Protein AF-A0A379XWR1-F1 (afdb_monomer_lite)

Structure (mmCIF, N/CA/C/O backbone):
data_AF-A0A379XWR1-F1
#
_entry.id   AF-A0A379XWR1-F1
#
loop_
_atom_site.group_PDB
_atom_site.id
_atom_site.type_symbol
_atom_site.label_atom_id
_atom_site.label_alt_id
_atom_site.label_comp_id
_atom_site.label_asym_id
_atom_site.label_entity_id
_atom_site.label_seq_id
_atom_site.pdbx_PDB_ins_code
_atom_site.Cartn_x
_atom_site.Cartn_y
_atom_site.Cartn_z
_atom_site.occupancy
_atom_site.B_iso_or_equiv
_atom_site.auth_seq_id
_atom_site.auth_comp_id
_atom_site.auth_asym_id
_atom_site.auth_atom_id
_atom_site.pdbx_PDB_model_num
ATOM 1 N N . MET A 1 1 ? 11.947 -13.469 -8.801 1.00 52.56 1 MET A N 1
ATOM 2 C CA . MET A 1 1 ? 11.875 -12.902 -10.167 1.00 52.56 1 MET A CA 1
ATOM 3 C C . MET A 1 1 ? 11.568 -11.420 -10.017 1.00 52.56 1 MET A C 1
ATOM 5 O O . MET A 1 1 ? 10.668 -11.110 -9.250 1.00 52.56 1 MET A O 1
ATOM 9 N N . LEU A 1 2 ? 12.357 -10.526 -10.621 1.00 57.28 2 LEU A N 1
ATOM 10 C CA . LEU A 1 2 ? 12.205 -9.074 -10.446 1.00 57.28 2 LEU A CA 1
ATOM 11 C C . LEU A 1 2 ? 11.203 -8.531 -11.471 1.00 57.28 2 LEU A C 1
ATOM 13 O O . LEU A 1 2 ? 11.315 -8.851 -12.653 1.00 57.28 2 LEU A O 1
ATOM 17 N N . ARG A 1 3 ? 10.236 -7.732 -11.020 1.00 74.31 3 ARG A N 1
ATOM 18 C CA . ARG A 1 3 ? 9.199 -7.111 -11.856 1.00 74.31 3 ARG A CA 1
ATOM 19 C C . ARG A 1 3 ? 9.070 -5.648 -11.489 1.00 74.31 3 ARG A C 1
ATOM 21 O O . ARG A 1 3 ? 9.280 -5.298 -10.328 1.00 74.31 3 ARG A O 1
ATOM 28 N N . TRP A 1 4 ? 8.734 -4.816 -12.467 1.00 68.75 4 TRP A N 1
ATOM 29 C CA . TRP A 1 4 ? 8.595 -3.383 -12.261 1.00 68.75 4 TRP A CA 1
ATOM 30 C C . TRP A 1 4 ? 7.178 -2.936 -12.622 1.00 68.75 4 TRP A C 1
ATOM 32 O O . TRP A 1 4 ? 6.716 -3.138 -13.744 1.00 68.75 4 TRP A O 1
ATOM 42 N N . CYS A 1 5 ? 6.479 -2.365 -11.643 1.00 70.88 5 CYS A N 1
ATOM 43 C CA . CYS A 1 5 ? 5.147 -1.790 -11.805 1.00 70.88 5 CYS A CA 1
ATOM 44 C C . CYS A 1 5 ? 5.221 -0.295 -11.531 1.00 70.88 5 CYS A C 1
ATOM 46 O O . CYS A 1 5 ? 5.967 0.148 -10.656 1.00 70.88 5 CYS A O 1
ATOM 48 N N . LEU A 1 6 ? 4.457 0.474 -12.294 1.00 70.94 6 LEU A N 1
ATOM 49 C CA . LEU A 1 6 ? 4.436 1.925 -12.212 1.00 70.94 6 LEU A CA 1
ATOM 50 C C . LEU A 1 6 ? 3.008 2.436 -12.284 1.00 70.94 6 LEU A C 1
ATOM 52 O O . LEU A 1 6 ? 2.174 1.875 -12.992 1.00 70.94 6 LEU A O 1
ATOM 56 N N . THR A 1 7 ? 2.767 3.556 -11.611 1.00 72.50 7 THR A N 1
ATOM 57 C CA . THR A 1 7 ? 1.498 4.270 -11.699 1.00 72.50 7 THR A CA 1
ATOM 58 C C . THR A 1 7 ? 1.514 5.125 -12.966 1.00 72.50 7 THR A C 1
ATOM 60 O O . THR A 1 7 ? 2.347 6.036 -13.070 1.00 72.50 7 THR A O 1
ATOM 63 N N . PRO A 1 8 ? 0.650 4.854 -13.960 1.00 69.38 8 PRO A N 1
ATOM 64 C CA . PRO A 1 8 ? 0.541 5.721 -15.121 1.00 69.38 8 PRO A CA 1
ATOM 65 C C . PRO A 1 8 ? -0.043 7.079 -14.729 1.00 69.38 8 PRO A C 1
ATOM 67 O O . PRO A 1 8 ? -0.676 7.248 -13.690 1.00 69.38 8 PRO A O 1
ATOM 70 N N . LYS A 1 9 ? 0.151 8.073 -15.595 1.00 67.94 9 LYS A N 1
ATOM 71 C CA . LYS A 1 9 ? -0.520 9.364 -15.431 1.00 67.94 9 LYS A CA 1
ATOM 72 C C . LYS A 1 9 ? -2.021 9.186 -15.650 1.00 67.94 9 LYS A C 1
ATOM 74 O O . LYS A 1 9 ? -2.420 8.596 -16.651 1.00 67.94 9 LYS A O 1
ATOM 79 N N . GLY A 1 10 ? -2.830 9.772 -14.779 1.00 74.25 10 GLY A N 1
ATOM 80 C CA . GLY A 1 10 ? -4.279 9.795 -14.929 1.00 74.25 10 GLY A CA 1
ATOM 81 C C . GLY A 1 10 ? -4.984 9.801 -13.584 1.00 74.25 10 GLY A C 1
ATOM 82 O O . GLY A 1 10 ? -4.339 9.692 -12.545 1.00 74.25 10 GLY A O 1
ATOM 83 N N . LYS A 1 11 ? -6.308 9.939 -13.637 1.00 83.12 11 LYS A N 1
ATOM 84 C CA . LYS A 1 11 ? -7.162 9.683 -12.483 1.00 83.12 11 LYS A CA 1
ATOM 85 C C . LYS A 1 11 ? -7.260 8.181 -12.246 1.00 83.12 11 LYS A C 1
ATOM 87 O O . LYS A 1 11 ? -7.223 7.387 -13.188 1.00 83.12 11 LYS A O 1
ATOM 92 N N . THR A 1 12 ? -7.396 7.827 -10.986 1.00 88.94 12 THR A N 1
ATOM 93 C CA . THR A 1 12 ? -7.680 6.484 -10.501 1.00 88.94 12 THR A CA 1
ATOM 94 C C . THR A 1 12 ? -9.118 6.418 -10.003 1.00 88.94 12 THR A C 1
ATOM 96 O O . THR A 1 12 ? -9.776 7.443 -9.815 1.00 88.94 12 THR A O 1
ATOM 99 N N . PHE A 1 13 ? -9.596 5.213 -9.708 1.00 91.38 13 PHE A N 1
ATOM 100 C CA . PHE A 1 13 ? -10.887 5.044 -9.039 1.00 91.38 13 PHE A CA 1
ATOM 101 C C . PHE A 1 13 ? -10.954 5.763 -7.673 1.00 91.38 13 PHE A C 1
ATOM 103 O O . PHE A 1 13 ? -12.039 6.118 -7.221 1.00 91.38 13 PHE A O 1
ATOM 110 N N . ARG A 1 14 ? -9.813 6.015 -7.008 1.00 93.88 14 ARG A N 1
ATOM 111 C CA . ARG A 1 14 ? -9.779 6.734 -5.723 1.00 93.88 14 ARG A CA 1
ATOM 112 C C . ARG A 1 14 ? -10.110 8.217 -5.888 1.00 93.88 14 ARG A C 1
ATOM 114 O O . ARG A 1 14 ? -10.801 8.766 -5.036 1.00 93.88 14 ARG A O 1
ATOM 121 N N . ASP A 1 15 ? -9.711 8.831 -7.004 1.00 90.38 15 ASP A N 1
ATOM 122 C CA . ASP A 1 15 ? -10.074 10.215 -7.341 1.00 90.38 15 ASP A CA 1
ATOM 123 C C . ASP A 1 15 ? -11.588 10.380 -7.559 1.00 90.38 15 ASP A C 1
ATOM 125 O O . ASP A 1 15 ? -12.146 11.445 -7.303 1.00 90.38 15 ASP A O 1
ATOM 129 N N . GLU A 1 16 ? -12.261 9.330 -8.038 1.00 89.94 16 GLU A N 1
ATOM 130 C CA . GLU A 1 16 ? -13.721 9.302 -8.198 1.00 89.94 16 GLU A CA 1
ATOM 131 C C . GLU A 1 16 ? -14.440 9.081 -6.860 1.00 89.94 16 GLU A C 1
ATOM 133 O O . GLU A 1 16 ? -15.511 9.642 -6.632 1.00 89.94 16 GLU A O 1
ATOM 138 N N . LEU A 1 17 ? -13.846 8.285 -5.962 1.00 91.94 17 LEU A N 1
ATOM 139 C CA . LEU A 1 17 ? -14.382 8.023 -4.623 1.00 91.94 17 LEU A CA 1
ATOM 140 C C . LEU A 1 17 ? -14.231 9.218 -3.677 1.00 91.94 17 LEU A C 1
ATOM 142 O O . LEU A 1 17 ? -15.090 9.428 -2.819 1.00 91.94 17 LEU A O 1
ATOM 146 N N . PHE A 1 18 ? -13.138 9.973 -3.792 1.00 94.00 18 PHE A N 1
ATOM 147 C CA . PHE A 1 18 ? -12.850 11.100 -2.915 1.00 94.00 18 PHE A CA 1
ATOM 148 C C . PHE A 1 18 ? -12.016 12.166 -3.630 1.00 94.00 18 PHE A C 1
ATOM 150 O O . PHE A 1 18 ? -10.820 11.997 -3.850 1.00 94.00 18 PHE A O 1
ATOM 157 N N . GLU A 1 19 ? -12.636 13.310 -3.926 1.00 92.06 19 GLU A N 1
ATOM 158 C CA . GLU A 1 19 ? -12.022 14.404 -4.697 1.00 92.06 19 GLU A CA 1
ATOM 159 C C . GLU A 1 19 ? -10.727 14.948 -4.070 1.00 92.06 19 GLU A C 1
ATOM 161 O O . GLU A 1 19 ? -9.828 15.403 -4.774 1.00 92.06 19 GLU A O 1
ATOM 166 N N . HIS A 1 20 ? -10.609 14.892 -2.741 1.00 91.81 20 HIS A N 1
ATOM 167 C CA . HIS A 1 20 ? -9.422 15.373 -2.042 1.00 91.81 20 HIS A CA 1
ATOM 168 C C . HIS A 1 20 ? -8.322 14.308 -1.893 1.00 91.81 20 HIS A C 1
ATOM 170 O O . HIS A 1 20 ? -7.292 14.587 -1.277 1.00 91.81 20 HIS A O 1
ATOM 176 N N . TYR A 1 21 ? -8.489 13.102 -2.443 1.00 92.56 21 TYR A N 1
ATOM 177 C CA . TYR A 1 21 ? -7.466 12.059 -2.380 1.00 92.56 21 TYR A CA 1
ATOM 178 C C . TYR A 1 21 ? -6.161 12.532 -3.032 1.00 92.56 21 TYR A C 1
ATOM 180 O O . TYR A 1 21 ? -6.159 13.024 -4.158 1.00 92.56 21 TYR A O 1
ATOM 188 N N . LYS A 1 22 ? -5.043 12.447 -2.296 1.00 89.38 22 LYS A N 1
ATOM 189 C CA . LYS A 1 22 ? -3.705 12.914 -2.718 1.00 89.38 22 LYS A CA 1
ATOM 190 C C . LYS A 1 22 ? -3.658 14.367 -3.236 1.00 89.38 22 LYS A C 1
ATOM 192 O O . LYS A 1 22 ? -2.656 14.773 -3.824 1.00 89.38 22 LYS A O 1
ATOM 197 N N . SER A 1 23 ? -4.681 15.188 -2.973 1.00 88.94 23 SER A N 1
ATOM 198 C CA . SER A 1 23 ? -4.860 16.493 -3.630 1.00 88.94 23 SER A CA 1
ATOM 199 C C . SER A 1 23 ? -3.832 17.551 -3.225 1.00 88.94 23 SER A C 1
ATOM 201 O O . SER A 1 23 ? -3.648 18.539 -3.931 1.00 88.94 23 SER A O 1
ATOM 203 N N . HIS A 1 24 ? -3.173 17.377 -2.077 1.00 86.62 24 HIS A N 1
ATOM 204 C CA . HIS A 1 24 ? -2.117 18.278 -1.603 1.00 86.62 24 HIS A CA 1
ATOM 205 C C . HIS A 1 24 ? -0.730 17.924 -2.152 1.00 86.62 24 HIS A C 1
ATOM 207 O O . HIS A 1 24 ? 0.212 18.697 -1.962 1.00 86.62 24 HIS A O 1
ATOM 213 N N . ARG A 1 25 ? -0.584 16.777 -2.833 1.00 85.69 25 ARG A N 1
ATOM 214 C CA . ARG A 1 25 ? 0.704 16.366 -3.384 1.00 85.69 25 ARG A CA 1
ATOM 215 C C . ARG A 1 25 ? 1.087 17.330 -4.510 1.00 85.69 25 ARG A C 1
ATOM 217 O O . ARG A 1 25 ? 0.304 17.514 -5.446 1.00 85.69 25 ARG A O 1
ATOM 224 N N . PRO A 1 26 ? 2.280 17.948 -4.462 1.00 84.94 26 PRO A N 1
ATOM 225 C CA . PRO A 1 26 ? 2.714 18.815 -5.543 1.00 84.94 26 PRO A CA 1
ATOM 226 C C . PRO A 1 26 ? 2.837 18.004 -6.841 1.00 84.94 26 PRO A C 1
ATOM 228 O O . PRO A 1 26 ? 3.162 16.811 -6.800 1.00 84.94 26 PRO A O 1
ATOM 231 N N . PRO A 1 27 ? 2.613 18.631 -8.009 1.00 85.44 27 PRO A N 1
ATOM 232 C CA . PRO A 1 27 ? 2.845 17.959 -9.275 1.00 85.44 27 PRO A CA 1
ATOM 233 C C . PRO A 1 27 ? 4.302 17.499 -9.363 1.00 85.44 27 PRO A C 1
ATOM 235 O O . PRO A 1 27 ? 5.212 18.154 -8.855 1.00 85.44 27 PRO A O 1
ATOM 238 N N . MET A 1 28 ? 4.526 16.378 -10.051 1.00 86.25 28 MET A N 1
ATOM 239 C CA . MET A 1 28 ? 5.874 15.866 -10.288 1.00 86.25 28 MET A CA 1
ATOM 240 C C . MET A 1 28 ? 6.749 16.959 -10.936 1.00 86.25 28 MET A C 1
ATOM 242 O O . MET A 1 28 ? 6.357 17.448 -12.008 1.00 86.25 28 MET A O 1
ATOM 246 N N . PRO A 1 29 ? 7.912 17.306 -10.337 1.00 91.19 29 PRO A N 1
ATOM 247 C CA . PRO A 1 29 ? 8.838 18.290 -10.892 1.00 91.19 29 PRO A CA 1
ATOM 248 C C . PRO A 1 29 ? 9.254 17.934 -12.319 1.00 91.19 29 PRO A C 1
ATOM 250 O O . PRO A 1 29 ? 9.437 16.755 -12.632 1.00 91.19 29 PRO A O 1
ATOM 253 N N . ASP A 1 30 ? 9.432 18.933 -13.180 1.00 91.44 30 ASP A N 1
ATOM 254 C CA . ASP A 1 30 ? 9.718 18.698 -14.602 1.00 91.44 30 ASP A CA 1
ATOM 255 C C . ASP A 1 30 ? 11.047 17.968 -14.828 1.00 91.44 30 ASP A C 1
ATOM 257 O O . ASP A 1 30 ? 11.105 17.045 -15.643 1.00 91.44 30 ASP A O 1
ATOM 261 N N . ASP A 1 31 ? 12.068 18.271 -14.024 1.00 92.00 31 ASP A N 1
ATOM 262 C CA . ASP A 1 31 ? 13.357 17.572 -14.063 1.00 92.00 31 ASP A CA 1
ATOM 263 C C . ASP A 1 31 ? 13.218 16.078 -13.748 1.00 92.00 31 ASP A C 1
ATOM 265 O O . ASP A 1 31 ? 13.920 15.248 -14.327 1.00 92.00 31 ASP A O 1
ATOM 269 N N . LEU A 1 32 ? 12.302 15.709 -12.845 1.00 89.56 32 LEU A N 1
ATOM 270 C CA . LEU A 1 32 ? 12.008 14.310 -12.532 1.00 89.56 32 LEU A CA 1
ATOM 271 C C . LEU A 1 32 ? 11.159 13.673 -13.637 1.00 89.56 32 LEU A C 1
ATOM 273 O O . LEU A 1 32 ? 11.425 12.553 -14.067 1.00 89.56 32 LEU A O 1
ATOM 277 N N . ARG A 1 33 ? 10.168 14.406 -14.148 1.00 89.06 33 ARG A N 1
ATOM 278 C CA . ARG A 1 33 ? 9.290 13.963 -15.237 1.00 89.06 33 ARG A CA 1
ATOM 279 C C . ARG A 1 33 ? 10.075 13.610 -16.498 1.00 89.06 33 ARG A C 1
ATOM 281 O O . ARG A 1 33 ? 9.770 12.601 -17.131 1.00 89.06 33 ARG A O 1
ATOM 288 N N . ALA A 1 34 ? 11.094 14.400 -16.833 1.00 91.88 34 ALA A N 1
ATOM 289 C CA . ALA A 1 34 ? 11.976 14.163 -17.973 1.00 91.88 34 ALA A CA 1
ATOM 290 C C . ALA A 1 34 ? 12.809 12.871 -17.847 1.00 91.88 34 ALA A C 1
ATOM 292 O O . ALA A 1 34 ? 13.306 12.366 -18.852 1.00 91.88 34 ALA A O 1
ATOM 293 N N . GLN A 1 35 ? 12.948 12.310 -16.639 1.00 92.00 35 GLN A N 1
ATOM 294 C CA . GLN A 1 35 ? 13.707 11.079 -16.383 1.00 92.00 35 GLN A CA 1
ATOM 295 C C . GLN A 1 35 ? 12.867 9.800 -16.514 1.00 92.00 35 GLN A C 1
ATOM 297 O O . GLN A 1 35 ? 13.434 8.721 -16.678 1.00 92.00 35 GLN A O 1
ATOM 302 N N . ILE A 1 36 ? 11.534 9.905 -16.491 1.00 90.31 36 ILE A N 1
ATOM 303 C CA . ILE A 1 36 ? 10.622 8.750 -16.484 1.00 90.31 36 ILE A CA 1
ATOM 304 C C . ILE A 1 36 ? 10.726 7.927 -17.775 1.00 90.31 36 ILE A C 1
ATOM 306 O O . ILE A 1 36 ? 10.982 6.727 -17.728 1.00 90.31 36 ILE A O 1
ATOM 310 N N . GLU A 1 37 ? 10.586 8.560 -18.940 1.00 91.56 37 GLU A N 1
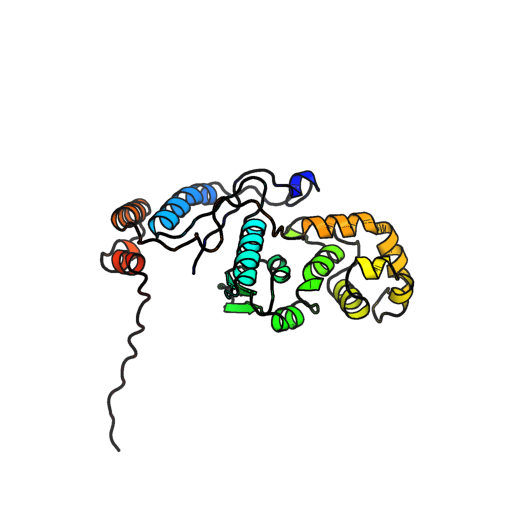ATOM 311 C CA . GLU A 1 37 ? 10.682 7.862 -20.230 1.00 91.56 37 GLU A CA 1
ATOM 312 C C . GLU A 1 37 ? 12.068 7.214 -20.459 1.00 91.56 37 GLU A C 1
ATOM 314 O O . GLU A 1 37 ? 12.112 6.026 -20.796 1.00 91.56 37 GLU A O 1
ATOM 319 N N . PRO A 1 38 ? 13.203 7.905 -20.211 1.00 93.12 38 PRO A N 1
ATOM 320 C CA . PRO A 1 38 ? 14.526 7.281 -20.237 1.00 93.12 38 PRO A CA 1
ATOM 321 C C . PRO A 1 38 ? 14.637 6.043 -19.345 1.00 93.12 38 PRO A C 1
ATOM 323 O O . PRO A 1 38 ? 15.200 5.028 -19.757 1.00 93.12 38 PRO A O 1
ATOM 326 N N . LEU A 1 39 ? 14.088 6.118 -18.132 1.00 91.88 39 LEU A N 1
ATOM 327 C CA . LEU A 1 39 ? 14.106 5.023 -17.172 1.00 91.88 39 LEU A CA 1
ATOM 328 C C . LEU A 1 39 ? 13.285 3.831 -17.675 1.00 91.88 39 LEU A C 1
ATOM 330 O O . LEU A 1 39 ? 13.755 2.699 -17.601 1.00 91.88 39 LEU A O 1
ATOM 334 N N . HIS A 1 40 ? 12.113 4.071 -18.267 1.00 91.38 40 HIS A N 1
ATOM 335 C CA . HIS A 1 40 ? 11.304 3.011 -18.878 1.00 91.38 40 HIS A CA 1
ATOM 336 C C . HIS A 1 40 ? 12.054 2.323 -20.019 1.00 91.38 40 HIS A C 1
ATOM 338 O O . HIS A 1 40 ? 12.052 1.095 -20.100 1.00 91.38 40 HIS A O 1
ATOM 344 N N . ALA A 1 41 ? 12.712 3.101 -20.885 1.00 92.75 41 ALA A N 1
ATOM 345 C CA . ALA A 1 41 ? 13.511 2.562 -21.979 1.00 92.75 41 ALA A CA 1
ATOM 346 C C . ALA A 1 41 ? 14.658 1.686 -21.452 1.00 92.75 41 ALA A C 1
ATOM 348 O O . ALA A 1 41 ? 14.869 0.585 -21.953 1.00 92.75 41 ALA A O 1
ATOM 349 N N . MET A 1 42 ? 15.351 2.127 -20.395 1.00 92.50 42 MET A N 1
ATOM 350 C CA . MET A 1 42 ? 16.408 1.336 -19.762 1.00 92.50 42 MET A CA 1
ATOM 351 C C . MET A 1 42 ? 15.870 0.050 -19.139 1.00 92.50 42 MET A C 1
ATOM 353 O O . MET A 1 42 ? 16.442 -1.005 -19.377 1.00 92.50 42 MET A O 1
ATOM 357 N N . VAL A 1 43 ? 14.770 0.101 -18.385 1.00 91.38 43 VAL A N 1
ATOM 358 C CA . VAL A 1 43 ? 14.186 -1.086 -17.736 1.00 91.38 43 VAL A CA 1
ATOM 359 C C . VAL A 1 43 ? 13.741 -2.122 -18.770 1.00 91.38 43 VAL A C 1
ATOM 361 O O . VAL A 1 43 ? 14.062 -3.302 -18.624 1.00 91.38 43 VAL A O 1
ATOM 364 N N . LYS A 1 44 ? 13.097 -1.685 -19.859 1.00 91.38 44 LYS A N 1
ATOM 365 C CA . LYS A 1 44 ? 12.742 -2.567 -20.981 1.00 91.38 44 LYS A CA 1
ATOM 366 C C . LYS A 1 44 ? 13.981 -3.167 -21.644 1.00 91.38 44 LYS A C 1
ATOM 368 O O . LYS A 1 44 ? 14.039 -4.376 -21.842 1.00 91.38 44 LYS A O 1
ATOM 373 N N . ALA A 1 45 ? 15.001 -2.355 -21.918 1.00 91.62 45 ALA A N 1
ATOM 374 C CA . ALA A 1 45 ? 16.251 -2.831 -22.507 1.00 91.62 45 ALA A CA 1
ATOM 375 C C . ALA A 1 45 ? 17.054 -3.737 -21.546 1.00 91.62 45 ALA A C 1
ATOM 377 O O . ALA A 1 45 ? 17.844 -4.562 -21.995 1.00 91.62 45 ALA A O 1
ATOM 378 N N . MET A 1 46 ? 16.829 -3.656 -20.228 1.00 90.38 46 MET A N 1
ATOM 379 C CA . MET A 1 46 ? 17.323 -4.618 -19.229 1.00 90.38 46 MET A CA 1
ATOM 380 C C . MET A 1 46 ? 16.554 -5.949 -19.242 1.00 90.38 46 MET A C 1
ATOM 382 O O . MET A 1 46 ? 16.855 -6.816 -18.427 1.00 90.38 46 MET A O 1
ATOM 386 N N . GLY A 1 47 ? 15.563 -6.121 -20.121 1.00 89.12 47 GLY A N 1
ATOM 387 C CA . GLY A 1 47 ? 14.738 -7.326 -20.195 1.00 89.12 47 GLY A CA 1
ATOM 388 C C . GLY A 1 47 ? 13.770 -7.483 -19.020 1.00 89.12 47 GLY A C 1
ATOM 389 O O . GLY A 1 47 ? 13.210 -8.559 -18.827 1.00 89.12 47 GLY A O 1
ATOM 390 N N . LEU A 1 48 ? 13.573 -6.442 -18.206 1.00 90.38 48 LEU A N 1
ATOM 391 C CA . LEU A 1 48 ? 12.658 -6.498 -17.072 1.00 90.38 48 LEU A CA 1
ATOM 392 C C . LEU A 1 48 ? 11.219 -6.227 -17.539 1.00 90.38 48 LEU A C 1
ATOM 394 O O . LEU A 1 48 ? 10.995 -5.250 -18.262 1.00 90.38 48 LEU A O 1
ATOM 398 N N . PRO A 1 49 ? 10.232 -7.029 -17.096 1.00 90.12 49 PRO A N 1
ATOM 399 C CA . PRO A 1 49 ? 8.833 -6.739 -17.366 1.00 90.12 49 PRO A CA 1
ATOM 400 C C . PRO A 1 49 ? 8.417 -5.407 -16.739 1.00 90.12 49 PRO A C 1
ATOM 402 O O . PRO A 1 49 ? 8.697 -5.154 -15.562 1.00 90.12 49 PRO A O 1
ATOM 405 N N . LEU A 1 50 ? 7.732 -4.585 -17.536 1.00 90.25 50 LEU A N 1
ATOM 406 C CA . LEU A 1 50 ? 7.232 -3.272 -17.149 1.00 90.25 50 LEU A CA 1
ATOM 407 C C . LEU A 1 50 ? 5.717 -3.220 -17.323 1.00 90.25 50 LEU A C 1
ATOM 409 O O . LEU A 1 50 ? 5.242 -3.321 -18.453 1.00 90.25 50 LEU A O 1
ATOM 413 N N . LEU A 1 51 ? 4.985 -3.004 -16.232 1.00 90.06 51 LEU A N 1
ATOM 414 C CA . LEU A 1 51 ? 3.530 -2.860 -16.258 1.00 90.06 51 LEU A CA 1
ATOM 415 C C . LEU A 1 51 ? 3.118 -1.452 -15.836 1.00 90.06 51 LEU A C 1
ATOM 417 O O . LEU A 1 51 ? 3.622 -0.907 -14.852 1.00 90.06 51 LEU A O 1
ATOM 421 N N . ALA A 1 52 ? 2.177 -0.891 -16.588 1.00 88.81 52 ALA A N 1
ATOM 422 C CA . ALA A 1 52 ? 1.491 0.351 -16.273 1.00 88.81 52 ALA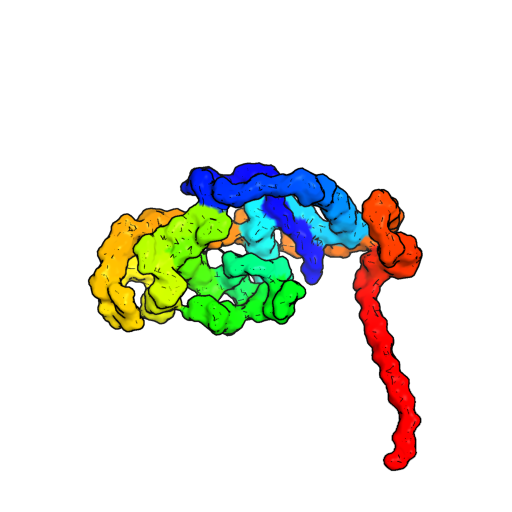 A CA 1
ATOM 423 C C . ALA A 1 52 ? 0.042 0.215 -16.750 1.00 88.81 52 ALA A C 1
ATOM 425 O O . ALA A 1 52 ? -0.204 0.135 -17.952 1.00 88.81 52 ALA A O 1
ATOM 426 N N . VAL A 1 53 ? -0.897 0.155 -15.807 1.00 90.19 53 VAL A N 1
ATOM 427 C CA . VAL A 1 53 ? -2.320 -0.096 -16.077 1.00 90.19 53 VAL A CA 1
ATOM 428 C C . VAL A 1 53 ? -3.111 1.158 -15.743 1.00 90.19 53 VAL A C 1
ATOM 430 O O . VAL A 1 53 ? -3.031 1.671 -14.630 1.00 90.19 53 VAL A O 1
ATOM 433 N N . SER A 1 54 ? -3.832 1.700 -16.723 1.00 90.19 54 SER A N 1
ATOM 434 C CA . SER A 1 54 ? -4.613 2.926 -16.544 1.00 90.19 54 SER A CA 1
ATOM 435 C C . SER A 1 54 ? -5.753 2.740 -15.538 1.00 90.19 54 SER A C 1
ATOM 437 O O . SER A 1 54 ? -6.370 1.683 -15.480 1.00 90.19 54 SER A O 1
ATOM 439 N N . GLY A 1 55 ? -6.059 3.792 -14.772 1.00 90.44 55 GLY A N 1
ATOM 440 C CA . GLY A 1 55 ? -7.180 3.810 -13.822 1.00 90.44 55 G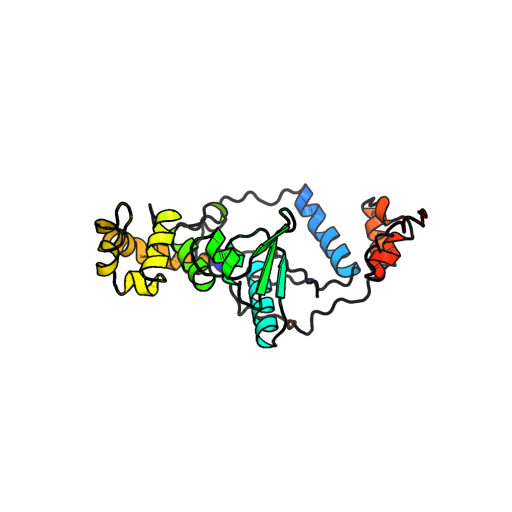LY A CA 1
ATOM 441 C C . GLY A 1 55 ? -6.883 3.212 -12.441 1.00 90.44 55 GLY A C 1
ATOM 442 O O . GLY A 1 55 ? -7.735 3.291 -11.554 1.00 90.44 55 GLY A O 1
ATOM 443 N N . VAL A 1 56 ? -5.683 2.666 -12.229 1.00 92.94 56 VAL A N 1
ATOM 444 C CA . VAL A 1 56 ? -5.238 2.082 -10.953 1.00 92.94 56 VAL A CA 1
ATOM 445 C C . VAL A 1 56 ? -3.823 2.535 -10.595 1.00 92.94 56 VAL A C 1
ATOM 447 O O . VAL A 1 56 ? -3.096 3.076 -11.433 1.00 92.94 56 VAL A O 1
ATOM 450 N N . GLU A 1 57 ? -3.426 2.325 -9.343 1.00 92.81 57 GLU A N 1
ATOM 451 C CA . GLU A 1 57 ? -2.070 2.614 -8.878 1.00 92.81 57 GLU A CA 1
ATOM 452 C C . GLU A 1 57 ? -1.134 1.410 -9.066 1.00 92.81 57 GLU A C 1
ATOM 454 O O . GLU A 1 57 ? -1.579 0.269 -9.201 1.00 92.81 57 GLU A O 1
ATOM 459 N N . ALA A 1 58 ? 0.186 1.645 -9.062 1.00 92.62 58 ALA A N 1
ATOM 460 C CA . ALA A 1 58 ? 1.185 0.569 -9.087 1.00 92.62 58 ALA A CA 1
ATOM 461 C C . ALA A 1 58 ? 0.943 -0.454 -7.971 1.00 92.62 58 ALA A C 1
ATOM 463 O O . ALA A 1 58 ? 1.113 -1.652 -8.176 1.00 92.62 58 ALA A O 1
ATOM 464 N N . ASP A 1 59 ? 0.514 0.046 -6.820 1.00 95.12 59 ASP A N 1
ATOM 465 C CA . ASP A 1 59 ? 0.191 -0.688 -5.609 1.00 95.12 59 ASP A CA 1
ATOM 466 C C . ASP A 1 59 ? -0.885 -1.751 -5.855 1.00 95.12 59 ASP A C 1
ATOM 468 O O . ASP A 1 59 ? -0.732 -2.899 -5.438 1.00 95.12 59 ASP A O 1
ATOM 472 N N . ASP A 1 60 ? -1.914 -1.401 -6.629 1.00 96.19 60 ASP A N 1
ATOM 473 C CA . ASP A 1 60 ? -3.009 -2.292 -7.016 1.00 96.19 60 ASP A CA 1
ATOM 474 C C . ASP A 1 60 ? -2.532 -3.388 -7.993 1.00 96.19 60 ASP A C 1
ATOM 476 O O . ASP A 1 60 ? -2.894 -4.565 -7.887 1.00 96.19 60 ASP A O 1
ATOM 480 N N . VAL A 1 61 ? -1.651 -3.031 -8.934 1.00 95.31 61 VAL A N 1
ATOM 481 C CA . VAL A 1 61 ? -1.042 -3.998 -9.866 1.00 95.31 61 VAL A CA 1
ATOM 482 C C . VAL A 1 61 ? -0.128 -4.971 -9.113 1.00 95.31 61 VAL A C 1
ATOM 484 O O . VAL A 1 61 ? -0.192 -6.182 -9.329 1.00 95.31 61 VAL A O 1
ATOM 487 N N . ILE A 1 62 ? 0.699 -4.460 -8.196 1.00 95.81 62 ILE A N 1
ATOM 488 C CA . ILE A 1 62 ? 1.586 -5.267 -7.348 1.00 95.81 62 ILE A CA 1
ATOM 489 C C . ILE A 1 62 ? 0.763 -6.193 -6.456 1.00 95.81 62 ILE A C 1
ATOM 491 O O . ILE A 1 62 ? 1.066 -7.384 -6.393 1.00 95.81 62 ILE A O 1
ATOM 495 N N . GLY A 1 63 ? -0.283 -5.676 -5.807 1.00 96.81 63 GLY A N 1
ATOM 496 C CA . GLY A 1 63 ? -1.187 -6.457 -4.969 1.00 96.81 63 GLY A CA 1
ATOM 497 C C . GLY A 1 63 ? -1.837 -7.602 -5.737 1.00 96.81 63 GLY A C 1
ATOM 498 O O . GLY A 1 63 ? -1.801 -8.745 -5.281 1.00 96.81 63 GLY A O 1
ATOM 499 N N . THR A 1 64 ? -2.344 -7.322 -6.938 1.00 96.69 64 THR A N 1
ATOM 500 C CA . THR A 1 64 ? -2.933 -8.337 -7.823 1.00 96.69 64 THR A CA 1
ATOM 501 C C . THR A 1 64 ? -1.918 -9.431 -8.173 1.00 96.69 64 THR A C 1
ATOM 503 O O . THR A 1 64 ? -2.150 -10.609 -7.898 1.00 96.69 64 THR A O 1
ATOM 506 N N . LEU A 1 65 ? -0.735 -9.057 -8.674 1.00 95.56 65 LEU A N 1
ATOM 507 C CA . LEU A 1 65 ? 0.318 -10.012 -9.042 1.00 95.56 65 LEU A CA 1
ATOM 508 C C . LEU A 1 65 ? 0.854 -10.814 -7.847 1.00 95.56 65 LEU A C 1
ATOM 510 O O . LEU A 1 65 ? 1.224 -11.980 -8.005 1.00 95.56 65 LEU A O 1
ATOM 514 N N . ALA A 1 66 ? 0.928 -10.201 -6.664 1.00 96.19 66 ALA A N 1
ATOM 515 C CA . ALA A 1 66 ? 1.376 -10.863 -5.445 1.00 96.19 66 ALA A CA 1
ATOM 516 C C . ALA A 1 66 ? 0.382 -11.948 -5.012 1.00 96.19 66 ALA A C 1
ATOM 518 O O . ALA A 1 66 ? 0.794 -13.069 -4.715 1.00 96.19 66 ALA A O 1
ATOM 519 N N . ARG A 1 67 ? -0.924 -11.650 -5.055 1.00 96.12 67 ARG A N 1
ATOM 520 C CA . ARG A 1 67 ? -1.980 -12.628 -4.753 1.00 96.12 67 ARG A CA 1
ATOM 521 C C . ARG A 1 67 ? -2.055 -13.740 -5.790 1.00 96.12 67 ARG A C 1
ATOM 523 O O . ARG A 1 67 ? -2.253 -14.892 -5.418 1.00 96.12 67 ARG A O 1
ATOM 530 N N . GLU A 1 68 ? -1.879 -13.434 -7.072 1.00 94.88 68 GLU A N 1
ATOM 531 C CA . GLU A 1 68 ? -1.779 -14.464 -8.112 1.00 94.88 68 GLU A CA 1
ATOM 532 C C . GLU A 1 68 ? -0.609 -15.419 -7.859 1.00 94.88 68 GLU A C 1
ATOM 534 O O . GLU A 1 68 ? -0.792 -16.635 -7.876 1.00 94.88 68 GLU A O 1
ATOM 539 N N . ALA A 1 69 ? 0.581 -14.880 -7.582 1.00 94.31 69 ALA A N 1
ATOM 540 C CA . ALA A 1 69 ? 1.773 -15.681 -7.325 1.00 94.31 69 ALA A CA 1
ATOM 541 C C . ALA A 1 69 ? 1.632 -16.535 -6.053 1.00 94.31 69 ALA A C 1
ATOM 543 O O . ALA A 1 69 ? 1.997 -17.712 -6.053 1.00 94.31 69 ALA A O 1
ATOM 544 N N . GLU A 1 70 ? 1.054 -15.975 -4.990 1.00 95.38 70 GLU A N 1
ATOM 545 C CA . GLU A 1 70 ? 0.757 -16.704 -3.757 1.00 95.38 70 GLU A CA 1
ATOM 546 C C . GLU A 1 70 ? -0.207 -17.875 -3.998 1.00 95.38 70 GLU A C 1
ATOM 548 O O . GLU A 1 70 ? 0.038 -18.973 -3.496 1.00 95.38 70 GLU A O 1
ATOM 553 N N . LYS A 1 71 ? -1.267 -17.681 -4.799 1.00 94.44 71 LYS A N 1
ATOM 554 C CA . LYS A 1 71 ? -2.245 -18.738 -5.128 1.00 94.44 71 LYS A CA 1
ATOM 555 C C . LYS A 1 71 ? -1.605 -19.950 -5.805 1.00 94.44 71 LYS A C 1
ATOM 557 O O . LYS A 1 71 ? -2.069 -21.068 -5.601 1.00 94.44 71 LYS A O 1
ATOM 562 N N . VAL A 1 72 ? -0.536 -19.745 -6.575 1.00 93.06 72 VAL A N 1
ATOM 563 C CA . VAL A 1 72 ? 0.244 -20.825 -7.209 1.00 93.06 72 VAL A CA 1
ATOM 564 C C . VAL A 1 72 ? 1.437 -21.285 -6.355 1.00 93.06 72 VAL A C 1
ATOM 566 O O . VAL A 1 72 ? 2.316 -21.997 -6.836 1.00 93.06 72 VAL A O 1
ATOM 569 N N . GLY A 1 73 ? 1.489 -20.889 -5.078 1.00 93.25 73 GLY A N 1
ATOM 570 C CA . GLY A 1 73 ? 2.496 -21.330 -4.110 1.00 93.25 73 GLY A CA 1
ATOM 571 C C . GLY A 1 73 ? 3.881 -20.709 -4.302 1.00 93.25 73 GLY A C 1
ATOM 572 O O . GLY A 1 73 ? 4.873 -21.269 -3.834 1.00 93.25 73 GLY A O 1
ATOM 573 N N . ARG A 1 74 ? 3.986 -19.574 -5.005 1.00 92.50 74 ARG A N 1
ATOM 574 C CA . ARG A 1 74 ? 5.263 -18.886 -5.235 1.00 92.50 74 ARG A CA 1
ATOM 575 C C . ARG A 1 74 ? 5.490 -17.819 -4.160 1.00 92.50 74 ARG A C 1
ATOM 577 O O . ARG A 1 74 ? 4.672 -16.909 -4.050 1.00 92.50 74 ARG A O 1
ATOM 584 N N . PRO A 1 75 ? 6.617 -17.860 -3.426 1.00 94.88 75 PRO A N 1
ATOM 585 C CA . PRO A 1 75 ? 6.975 -16.792 -2.499 1.00 94.88 75 PRO A CA 1
ATOM 586 C C . PRO A 1 75 ? 7.187 -15.458 -3.225 1.00 94.88 75 PRO A C 1
ATOM 588 O O . PRO A 1 75 ? 7.830 -15.406 -4.282 1.00 94.88 75 PRO A O 1
ATOM 591 N N . VAL A 1 76 ? 6.686 -14.375 -2.636 1.00 96.50 76 VAL A N 1
ATOM 592 C CA . VAL A 1 76 ? 6.737 -13.018 -3.183 1.00 96.50 76 VAL A CA 1
ATOM 593 C C . VAL A 1 76 ? 7.514 -12.112 -2.236 1.00 96.50 76 VAL A C 1
ATOM 595 O O . VAL A 1 76 ? 7.245 -12.059 -1.041 1.00 96.50 76 VAL A O 1
ATOM 598 N N . LEU A 1 77 ? 8.457 -11.356 -2.796 1.00 96.75 77 LEU A N 1
ATOM 599 C CA . LEU A 1 77 ? 9.160 -10.285 -2.099 1.00 96.75 77 LEU A CA 1
ATOM 600 C C . LEU A 1 77 ? 8.834 -8.958 -2.783 1.00 96.75 77 LEU A C 1
ATOM 602 O O . LEU A 1 77 ? 9.222 -8.748 -3.934 1.00 96.75 77 LEU A O 1
ATOM 606 N N . ILE A 1 78 ? 8.137 -8.070 -2.080 1.00 96.94 78 ILE A N 1
ATOM 607 C CA . ILE A 1 78 ? 7.764 -6.745 -2.580 1.00 96.94 78 ILE A CA 1
ATOM 608 C C . ILE A 1 78 ? 8.777 -5.728 -2.060 1.00 96.94 78 ILE A C 1
ATOM 610 O O . ILE A 1 78 ? 8.924 -5.543 -0.853 1.00 96.94 78 ILE A O 1
ATOM 614 N N . SER A 1 79 ? 9.482 -5.051 -2.965 1.00 95.62 79 SER A N 1
ATOM 615 C CA . SER A 1 79 ? 10.390 -3.971 -2.581 1.00 95.62 79 SER A CA 1
ATOM 616 C C . SER A 1 79 ? 9.633 -2.651 -2.510 1.00 95.62 79 SER A C 1
ATOM 618 O O . SER A 1 79 ? 9.242 -2.107 -3.539 1.00 95.62 79 SER A O 1
ATOM 620 N N . THR A 1 80 ? 9.409 -2.154 -1.296 1.00 95.06 80 THR A N 1
ATOM 621 C CA . THR A 1 80 ? 8.630 -0.938 -1.057 1.00 95.06 80 THR A CA 1
ATOM 622 C C . THR A 1 80 ? 9.004 -0.282 0.271 1.00 95.06 80 THR A C 1
ATOM 624 O O . THR A 1 80 ? 9.413 -0.944 1.227 1.00 95.06 80 THR A O 1
ATOM 627 N N . GLY A 1 81 ? 8.892 1.044 0.313 1.00 91.88 81 GLY A N 1
ATOM 628 C CA . GLY A 1 81 ? 8.913 1.821 1.552 1.00 91.88 81 GLY A CA 1
ATOM 629 C C . GLY A 1 81 ? 7.514 2.202 2.037 1.00 91.88 81 GLY A C 1
ATOM 630 O O . GLY A 1 81 ? 7.401 2.788 3.113 1.00 91.88 81 GLY A O 1
ATOM 631 N N . ASP A 1 82 ? 6.481 1.888 1.253 1.00 92.69 82 ASP A N 1
ATOM 632 C CA . ASP A 1 82 ? 5.104 2.233 1.562 1.00 92.69 82 ASP A CA 1
ATOM 633 C C . ASP A 1 82 ? 4.569 1.356 2.698 1.00 92.69 82 ASP A C 1
ATOM 635 O O . ASP A 1 82 ? 4.750 0.135 2.710 1.00 92.69 82 ASP A O 1
ATOM 639 N N . LYS A 1 83 ? 3.937 1.994 3.682 1.00 92.00 83 LYS A N 1
ATOM 640 C CA . LYS A 1 83 ? 3.339 1.308 4.829 1.00 92.00 83 LYS A CA 1
ATOM 641 C C . LYS A 1 83 ? 2.046 0.594 4.434 1.00 92.00 83 LYS A C 1
ATOM 643 O O . LYS A 1 83 ? 1.731 -0.413 5.063 1.00 92.00 83 LYS A O 1
ATOM 648 N N . ASP A 1 84 ? 1.344 1.071 3.409 1.00 94.38 84 ASP A N 1
ATOM 649 C CA . ASP A 1 84 ? 0.030 0.557 3.023 1.00 94.38 84 ASP A CA 1
ATOM 650 C C . ASP A 1 84 ? 0.148 -0.866 2.477 1.00 94.38 84 ASP A C 1
ATOM 652 O O . ASP A 1 84 ? -0.723 -1.707 2.700 1.00 94.38 84 ASP A O 1
ATOM 656 N N . MET A 1 85 ? 1.303 -1.184 1.886 1.00 96.88 85 MET A N 1
ATOM 657 C CA . MET A 1 85 ? 1.689 -2.522 1.434 1.00 96.88 85 MET A CA 1
ATOM 658 C C . MET A 1 85 ? 1.680 -3.581 2.540 1.00 96.88 85 MET A C 1
ATOM 660 O O . MET A 1 85 ? 1.611 -4.771 2.231 1.00 96.88 85 MET A O 1
ATOM 664 N N . ALA A 1 86 ? 1.733 -3.191 3.821 1.00 97.62 86 ALA A N 1
ATOM 665 C CA . ALA A 1 86 ? 1.686 -4.134 4.939 1.00 97.62 86 ALA A CA 1
ATOM 666 C C . ALA A 1 86 ? 0.395 -4.972 4.955 1.00 97.62 86 ALA A C 1
ATOM 668 O O . ALA A 1 86 ? 0.427 -6.101 5.435 1.00 97.62 86 ALA A O 1
ATOM 669 N N . GLN A 1 87 ? -0.699 -4.486 4.352 1.00 98.00 87 GLN A N 1
ATOM 670 C CA . GLN A 1 87 ? -1.949 -5.246 4.207 1.00 98.00 87 GLN A CA 1
ATOM 671 C C . GLN A 1 87 ? -1.830 -6.476 3.283 1.00 98.00 87 GLN A C 1
ATOM 673 O O . GLN A 1 87 ? -2.673 -7.372 3.310 1.00 98.00 87 GLN A O 1
ATOM 678 N N . LEU A 1 88 ? -0.798 -6.533 2.432 1.00 98.12 88 LEU A N 1
ATOM 679 C CA . LEU A 1 88 ? -0.565 -7.658 1.522 1.00 98.12 88 LEU A CA 1
ATOM 680 C C . LEU A 1 88 ? 0.259 -8.780 2.161 1.00 98.12 88 LEU A C 1
ATOM 682 O O . LEU A 1 88 ? 0.366 -9.851 1.568 1.00 98.12 88 LEU A O 1
ATOM 686 N N . VAL A 1 89 ? 0.852 -8.540 3.333 1.00 98.31 89 VAL A N 1
ATOM 687 C CA . VAL A 1 89 ? 1.768 -9.482 3.981 1.00 98.31 89 VAL A CA 1
ATOM 688 C C . VAL A 1 89 ? 1.045 -10.759 4.388 1.00 98.31 89 VAL A C 1
ATOM 690 O O . VAL A 1 89 ? -0.029 -10.738 4.984 1.00 98.31 89 VAL A O 1
ATOM 693 N N . THR A 1 90 ? 1.681 -11.885 4.091 1.00 97.88 90 THR A N 1
ATOM 694 C CA . THR A 1 90 ? 1.262 -13.234 4.485 1.00 97.88 90 THR A CA 1
ATOM 695 C C . THR A 1 90 ? 2.512 -14.070 4.772 1.00 97.88 90 THR A C 1
ATOM 697 O O . THR A 1 90 ? 3.629 -13.592 4.562 1.00 97.88 90 THR A O 1
ATOM 700 N N . PRO A 1 91 ? 2.389 -15.345 5.183 1.00 96.81 91 PRO A N 1
ATOM 701 C CA . PRO A 1 91 ? 3.548 -16.235 5.241 1.00 96.81 91 PRO A CA 1
ATOM 702 C C . PRO A 1 91 ? 4.299 -16.391 3.903 1.00 96.81 91 PRO A C 1
ATOM 704 O O . PRO A 1 91 ? 5.479 -16.728 3.916 1.00 96.81 91 PRO A O 1
ATOM 707 N N . ASN A 1 92 ? 3.645 -16.133 2.760 1.00 97.06 92 ASN A N 1
ATOM 708 C CA . ASN A 1 92 ? 4.240 -16.241 1.422 1.00 97.06 92 ASN A CA 1
ATOM 709 C C . ASN A 1 92 ? 4.563 -14.888 0.767 1.00 97.06 92 ASN A C 1
ATOM 711 O O . ASN A 1 92 ? 5.259 -14.872 -0.249 1.00 97.06 92 ASN A O 1
ATOM 715 N N . ILE A 1 93 ? 4.074 -13.768 1.307 1.00 98.12 93 ILE A N 1
ATOM 716 C CA . ILE A 1 93 ? 4.303 -12.417 0.782 1.00 98.12 93 ILE A CA 1
ATOM 717 C C . ILE A 1 93 ? 5.034 -11.596 1.843 1.00 98.12 93 ILE A C 1
ATOM 719 O O . ILE A 1 93 ? 4.485 -11.290 2.898 1.00 98.12 93 ILE A O 1
ATOM 723 N N . THR A 1 94 ? 6.270 -11.201 1.548 1.00 97.94 94 THR A N 1
ATOM 724 C CA . THR A 1 94 ? 7.125 -10.413 2.447 1.00 97.94 94 THR A CA 1
ATOM 725 C C . THR A 1 94 ? 7.457 -9.063 1.817 1.00 97.94 94 THR A C 1
ATOM 727 O O . THR A 1 94 ? 7.611 -8.965 0.597 1.00 97.94 94 THR A O 1
ATOM 730 N N . LEU A 1 95 ? 7.621 -8.015 2.628 1.00 98.06 95 LEU A N 1
ATOM 731 C CA . LEU A 1 95 ? 8.095 -6.711 2.149 1.00 98.06 95 LEU A CA 1
ATOM 732 C C . LEU A 1 95 ? 9.573 -6.500 2.475 1.00 98.06 95 LEU A C 1
ATOM 734 O O . LEU A 1 95 ? 10.060 -6.956 3.508 1.00 98.06 95 LEU A O 1
ATOM 738 N N . ILE A 1 96 ? 10.269 -5.741 1.630 1.00 96.75 96 ILE A N 1
ATOM 739 C CA . ILE A 1 96 ? 11.618 -5.236 1.894 1.00 96.75 96 ILE A CA 1
ATOM 740 C C . ILE A 1 96 ? 11.721 -3.744 1.585 1.00 96.75 96 ILE A C 1
ATOM 742 O O . ILE A 1 96 ? 11.502 -3.302 0.456 1.00 96.75 96 ILE A O 1
ATOM 746 N N . ASN A 1 97 ? 12.159 -2.971 2.575 1.00 94.56 97 ASN A N 1
ATOM 747 C CA . ASN A 1 97 ? 12.603 -1.602 2.363 1.00 94.56 97 ASN A CA 1
ATOM 748 C C . ASN A 1 97 ? 14.124 -1.600 2.165 1.00 94.56 97 ASN A C 1
ATOM 750 O O . ASN A 1 97 ? 14.886 -1.751 3.118 1.00 94.56 97 ASN A O 1
ATOM 754 N N . THR A 1 98 ? 14.582 -1.412 0.927 1.00 90.94 98 THR A N 1
ATOM 755 C CA . THR A 1 98 ? 16.014 -1.442 0.575 1.00 90.94 98 THR A CA 1
ATOM 756 C C . THR A 1 98 ? 16.791 -0.211 1.043 1.00 90.94 98 THR A C 1
ATOM 758 O O . THR A 1 98 ? 18.017 -0.220 0.996 1.00 90.94 98 THR A O 1
ATOM 761 N N . MET A 1 99 ? 16.111 0.847 1.499 1.00 89.56 99 MET A N 1
ATOM 762 C CA . MET A 1 99 ? 16.763 2.025 2.082 1.00 89.56 99 MET A CA 1
ATOM 763 C C . MET A 1 99 ? 17.200 1.762 3.524 1.00 89.56 99 MET A C 1
ATOM 765 O O . MET A 1 99 ? 18.249 2.240 3.949 1.00 89.56 99 MET A O 1
ATOM 769 N N . THR A 1 100 ? 16.410 0.986 4.271 1.00 91.56 100 THR A N 1
ATOM 770 C CA . THR A 1 100 ? 16.670 0.651 5.681 1.00 91.56 100 THR A CA 1
ATOM 771 C C . THR A 1 100 ? 17.108 -0.800 5.886 1.00 91.56 100 THR A C 1
ATOM 773 O O . THR A 1 100 ? 17.456 -1.176 7.002 1.00 91.56 100 THR A O 1
ATOM 776 N N . ASN A 1 101 ? 17.091 -1.617 4.828 1.00 91.00 101 ASN A N 1
ATOM 777 C CA . ASN A 1 101 ? 17.254 -3.075 4.866 1.00 91.00 101 ASN A CA 1
ATOM 778 C C . ASN A 1 101 ? 16.285 -3.770 5.839 1.00 91.00 101 ASN A C 1
ATOM 780 O O . ASN A 1 101 ? 16.616 -4.791 6.438 1.00 91.00 101 ASN A O 1
ATOM 784 N N . THR A 1 102 ? 15.084 -3.212 6.008 1.00 93.88 102 THR A N 1
ATOM 785 C CA . THR A 1 102 ? 14.046 -3.791 6.868 1.00 93.88 102 THR A CA 1
ATOM 786 C C . THR A 1 102 ? 13.210 -4.782 6.074 1.00 93.88 102 THR A C 1
ATOM 788 O O . THR A 1 102 ? 12.735 -4.446 4.989 1.00 93.88 102 THR A O 1
ATOM 791 N N . ILE A 1 103 ? 13.008 -5.974 6.632 1.00 96.69 103 ILE A N 1
ATOM 792 C CA . ILE A 1 103 ? 12.114 -7.004 6.101 1.00 96.69 103 ILE A CA 1
ATOM 793 C C . ILE A 1 103 ? 10.868 -7.052 6.987 1.00 96.69 103 ILE A C 1
ATOM 795 O O . ILE A 1 103 ? 10.987 -6.953 8.207 1.00 96.69 103 ILE A O 1
ATOM 799 N N . LEU A 1 104 ? 9.690 -7.159 6.374 1.00 97.31 104 LEU A N 1
ATOM 800 C CA . LEU A 1 104 ? 8.408 -7.257 7.070 1.00 97.31 104 LEU A CA 1
ATOM 801 C C . LEU A 1 104 ? 7.672 -8.525 6.632 1.00 97.31 104 LEU A C 1
ATOM 803 O O . LEU A 1 104 ? 7.153 -8.575 5.514 1.00 97.31 104 LEU A O 1
ATOM 807 N N . GLY A 1 105 ? 7.648 -9.531 7.505 1.00 97.94 105 GLY A N 1
ATOM 808 C CA . GLY A 1 105 ? 6.703 -10.643 7.481 1.00 97.94 105 GLY A CA 1
ATOM 809 C C . GLY A 1 105 ? 5.568 -10.426 8.493 1.00 97.94 105 GLY A C 1
ATOM 810 O O . GLY A 1 105 ? 5.449 -9.333 9.056 1.00 97.94 105 GLY A O 1
ATOM 811 N N . PRO A 1 106 ? 4.702 -11.433 8.714 1.00 97.94 106 PRO A N 1
ATOM 812 C CA . PRO A 1 106 ? 3.532 -11.291 9.583 1.00 97.94 106 PRO A CA 1
ATOM 813 C C . PRO A 1 106 ? 3.875 -10.814 11.001 1.00 97.94 106 PRO A C 1
ATOM 815 O O . PRO A 1 106 ? 3.284 -9.849 11.487 1.00 97.94 106 PRO A O 1
ATOM 818 N N . ASP A 1 107 ? 4.883 -11.420 11.631 1.00 98.00 107 ASP A N 1
ATOM 819 C CA . ASP A 1 107 ? 5.298 -11.070 12.993 1.00 98.00 107 ASP A CA 1
ATOM 820 C C . ASP A 1 107 ? 5.928 -9.673 13.048 1.00 98.00 107 ASP A C 1
ATOM 822 O O . ASP A 1 107 ? 5.678 -8.896 13.970 1.00 98.00 107 ASP A O 1
ATOM 826 N N . GLU A 1 108 ? 6.723 -9.301 12.043 1.00 98.06 108 GLU A N 1
ATOM 827 C CA . GLU A 1 108 ? 7.314 -7.967 11.965 1.00 98.06 108 GLU A CA 1
ATOM 828 C C . GLU A 1 108 ? 6.258 -6.878 11.743 1.00 98.06 108 GLU A C 1
ATOM 830 O O . GLU A 1 108 ? 6.415 -5.772 12.265 1.00 98.06 108 GLU A O 1
ATOM 835 N N . VAL A 1 109 ? 5.175 -7.173 11.013 1.00 97.75 109 VAL A N 1
ATOM 836 C CA . VAL A 1 109 ? 4.027 -6.264 10.875 1.00 97.75 109 VAL A CA 1
ATOM 837 C C . VAL A 1 109 ? 3.362 -6.050 12.234 1.00 97.75 109 VAL A C 1
ATOM 839 O O . VAL A 1 109 ? 3.190 -4.899 12.637 1.00 97.75 109 VAL A O 1
ATOM 842 N N . VAL A 1 110 ? 3.093 -7.121 12.988 1.00 97.81 110 VAL A N 1
ATOM 843 C CA . VAL A 1 110 ? 2.544 -7.013 14.351 1.00 97.81 110 VAL A CA 1
ATOM 844 C C . VAL A 1 110 ? 3.468 -6.193 15.250 1.00 97.81 110 VAL A C 1
ATOM 846 O O . VAL A 1 110 ? 3.013 -5.273 15.926 1.00 97.81 110 VAL A O 1
ATOM 849 N N . ASN A 1 111 ? 4.774 -6.460 15.226 1.00 97.25 111 ASN A N 1
ATOM 850 C CA . ASN A 1 111 ? 5.749 -5.735 16.044 1.00 97.25 111 ASN A CA 1
ATOM 851 C C . ASN A 1 111 ? 5.837 -4.245 15.684 1.00 97.25 111 ASN A C 1
ATOM 853 O O . ASN A 1 111 ? 6.045 -3.408 16.563 1.00 97.25 111 ASN A O 1
ATOM 857 N N . LYS A 1 112 ? 5.698 -3.904 14.398 1.00 96.00 112 LYS A N 1
ATOM 858 C CA . LYS A 1 112 ? 5.817 -2.527 13.910 1.00 96.00 112 LYS A CA 1
ATOM 859 C C . LYS A 1 112 ? 4.536 -1.715 14.097 1.00 96.00 112 LYS A C 1
ATOM 861 O O . LYS A 1 112 ? 4.626 -0.555 14.486 1.00 96.00 112 LYS A O 1
ATOM 866 N N . TYR A 1 113 ? 3.374 -2.292 13.792 1.00 96.31 113 TYR A N 1
ATOM 867 C CA . TYR A 1 113 ? 2.090 -1.579 13.752 1.00 96.31 113 TYR A CA 1
ATOM 868 C C . TYR A 1 113 ? 1.170 -1.912 14.929 1.00 96.31 113 TYR A C 1
ATOM 870 O O . TYR A 1 113 ? 0.145 -1.257 15.108 1.00 96.31 113 TYR A O 1
ATOM 878 N N . GLY A 1 114 ? 1.505 -2.918 15.737 1.00 96.62 114 GLY A N 1
ATOM 879 C CA . GLY A 1 114 ? 0.674 -3.399 16.841 1.00 96.62 114 GLY A CA 1
ATOM 880 C C . GLY A 1 114 ? -0.556 -4.193 16.393 1.00 96.62 114 GLY A C 1
ATOM 881 O O . GLY A 1 114 ? -1.344 -4.608 17.235 1.00 96.62 114 GLY A O 1
ATOM 882 N N . VAL A 1 115 ? -0.746 -4.410 15.095 1.00 97.44 115 VAL A N 1
ATOM 883 C CA . VAL A 1 115 ? -1.878 -5.150 14.528 1.00 97.44 115 VAL A CA 1
ATOM 884 C C . VAL A 1 115 ? -1.372 -6.103 13.448 1.00 97.44 115 VAL A C 1
ATOM 886 O O . VAL A 1 115 ? -0.346 -5.813 12.826 1.00 97.44 115 VAL A O 1
ATOM 889 N N . PRO A 1 116 ? -2.042 -7.243 13.230 1.00 97.69 116 PRO A N 1
ATOM 890 C CA . PRO A 1 116 ? -1.642 -8.182 12.194 1.00 97.69 116 PRO A CA 1
ATOM 891 C C . PRO A 1 116 ? -1.987 -7.650 10.787 1.00 97.69 116 PRO A C 1
ATOM 893 O O . PRO A 1 116 ? -2.805 -6.729 10.672 1.00 97.69 116 PRO A O 1
ATOM 896 N N . PRO A 1 117 ? -1.372 -8.197 9.716 1.00 97.81 117 PRO A N 1
ATOM 897 C CA . PRO A 1 117 ? -1.579 -7.745 8.336 1.00 97.81 117 PRO A CA 1
ATOM 898 C C . PRO A 1 117 ? -3.049 -7.594 7.925 1.00 97.81 117 PRO A C 1
ATOM 900 O O . PRO A 1 117 ? -3.410 -6.611 7.280 1.00 97.81 117 PRO A O 1
ATOM 903 N N . GLU A 1 118 ? -3.912 -8.518 8.351 1.00 97.00 118 GLU A N 1
ATOM 904 C CA . GLU A 1 118 ? -5.344 -8.527 8.044 1.00 97.00 118 GLU A CA 1
ATOM 905 C C . GLU A 1 118 ? -6.129 -7.345 8.635 1.00 97.00 118 GLU A C 1
ATOM 907 O O . GLU A 1 118 ? -7.226 -7.069 8.164 1.00 97.00 118 GLU A O 1
ATOM 912 N N . LEU A 1 119 ? -5.573 -6.628 9.621 1.00 98.12 119 LEU A N 1
ATOM 913 C CA . LEU A 1 119 ? -6.183 -5.441 10.238 1.00 98.12 119 LEU A CA 1
ATOM 914 C C . LEU A 1 119 ? -5.483 -4.131 9.844 1.00 98.12 119 LEU A C 1
ATOM 916 O O . LEU A 1 119 ? -5.826 -3.071 10.368 1.00 98.12 119 LEU A O 1
ATOM 920 N N . ILE A 1 120 ? -4.502 -4.163 8.933 1.00 98.12 120 ILE A N 1
ATOM 921 C CA . ILE A 1 120 ? -3.792 -2.948 8.498 1.00 98.12 120 ILE A CA 1
ATOM 922 C C . ILE A 1 120 ? -4.738 -1.967 7.801 1.00 98.12 120 ILE A C 1
ATOM 924 O O . ILE A 1 120 ? -4.633 -0.760 8.021 1.00 98.12 120 ILE A O 1
ATOM 928 N N . ILE A 1 121 ? -5.688 -2.464 7.007 1.00 98.19 121 ILE A N 1
ATOM 929 C CA . ILE A 1 121 ? -6.664 -1.607 6.323 1.00 98.19 121 ILE A CA 1
ATOM 930 C C . ILE A 1 121 ? -7.550 -0.906 7.357 1.00 98.19 121 ILE A C 1
ATOM 932 O O . ILE A 1 121 ? -7.701 0.313 7.309 1.00 98.19 121 ILE A O 1
ATOM 936 N N . ASP A 1 122 ? -8.076 -1.647 8.336 1.00 98.44 122 ASP A N 1
ATOM 937 C CA . ASP A 1 122 ? -8.871 -1.093 9.434 1.00 98.44 122 ASP A CA 1
ATOM 938 C C . ASP A 1 122 ? -8.082 -0.073 10.257 1.00 98.44 122 ASP A C 1
ATOM 940 O O . ASP A 1 122 ? -8.606 0.971 10.645 1.00 98.44 122 ASP A O 1
ATOM 944 N N . PHE A 1 123 ? -6.801 -0.352 10.493 1.00 98.31 123 PHE A N 1
ATOM 945 C CA . PHE A 1 123 ? -5.900 0.534 11.215 1.00 98.31 123 PHE A CA 1
ATOM 946 C C . PHE A 1 123 ? -5.748 1.877 10.501 1.00 98.31 123 PHE A C 1
ATOM 948 O O . PHE A 1 123 ? -6.004 2.916 11.115 1.00 98.31 123 PHE A O 1
ATOM 955 N N . LEU A 1 124 ? -5.430 1.858 9.203 1.00 97.56 124 LEU A N 1
ATOM 956 C CA . LEU A 1 124 ? -5.323 3.058 8.366 1.00 97.56 124 LEU A CA 1
ATOM 957 C C . LEU A 1 124 ? -6.666 3.783 8.228 1.00 97.56 124 LEU A C 1
ATOM 959 O O . LEU A 1 124 ? -6.720 5.008 8.299 1.00 97.56 124 LEU A O 1
ATOM 963 N N . ALA A 1 125 ? -7.766 3.047 8.101 1.00 98.00 125 ALA A N 1
ATOM 964 C CA . ALA A 1 125 ? -9.109 3.607 8.002 1.00 98.00 125 ALA A CA 1
ATOM 965 C C . ALA A 1 125 ? -9.553 4.342 9.275 1.00 98.00 125 ALA A C 1
ATOM 967 O O . ALA A 1 125 ? -10.272 5.339 9.203 1.00 98.00 125 ALA A O 1
ATOM 968 N N . LEU A 1 126 ? -9.126 3.861 10.445 1.00 97.94 126 LEU A N 1
ATOM 969 C CA . LEU A 1 126 ? -9.411 4.492 11.729 1.00 97.94 126 LEU A CA 1
ATOM 970 C C . LEU A 1 126 ? -8.552 5.735 11.960 1.00 97.94 126 LEU A C 1
ATOM 972 O O . LEU A 1 126 ? -9.085 6.760 12.378 1.00 97.94 126 LEU A O 1
ATOM 976 N N . MET A 1 127 ? -7.243 5.657 11.708 1.00 96.38 127 MET A N 1
ATOM 977 C CA . MET A 1 127 ? -6.323 6.763 12.005 1.00 96.38 127 MET A CA 1
ATOM 978 C C . MET A 1 127 ? -6.198 7.803 10.883 1.00 96.38 127 MET A C 1
ATOM 980 O O . MET A 1 127 ? -5.765 8.926 11.139 1.00 96.38 127 MET A O 1
ATOM 984 N N . GLY A 1 128 ? -6.577 7.434 9.660 1.00 96.12 128 GLY A N 1
ATOM 985 C CA . GLY A 1 128 ? -6.360 8.220 8.452 1.00 96.12 128 GLY A CA 1
ATOM 986 C C . GLY A 1 128 ? -4.918 8.164 7.944 1.00 96.12 128 GLY A C 1
ATOM 987 O O . GLY A 1 128 ? -4.019 7.578 8.548 1.00 96.12 128 GLY A O 1
ATOM 988 N N . ASP A 1 129 ? -4.681 8.830 6.822 1.00 95.00 129 ASP A N 1
ATOM 989 C CA . ASP A 1 129 ? -3.344 9.023 6.278 1.00 95.00 129 ASP A CA 1
ATOM 990 C C . ASP A 1 129 ? -3.194 10.422 5.698 1.00 95.00 129 ASP A C 1
ATOM 992 O O . ASP A 1 129 ? -3.710 10.740 4.628 1.00 95.00 129 ASP A O 1
ATOM 996 N N . SER A 1 130 ? -2.425 11.262 6.383 1.00 91.06 130 SER A N 1
ATOM 997 C CA . SER A 1 130 ? -2.159 12.616 5.917 1.00 91.06 130 SER A CA 1
ATOM 998 C C . SER A 1 130 ? -1.370 12.653 4.610 1.00 91.06 130 SER A C 1
ATOM 1000 O O . SER A 1 130 ? -1.574 13.587 3.844 1.00 91.06 130 SER A O 1
ATOM 1002 N N . SER A 1 131 ? -0.524 11.662 4.305 1.00 89.88 131 SER A N 1
ATOM 1003 C CA . SER A 1 131 ? 0.247 11.607 3.049 1.00 89.88 131 SER A CA 1
ATOM 1004 C C . SER A 1 131 ? -0.656 11.466 1.817 1.00 89.88 131 SER A C 1
ATOM 1006 O O . SER A 1 131 ? -0.401 12.062 0.763 1.00 89.88 131 SER A O 1
ATOM 1008 N N . ASP A 1 132 ? -1.750 10.726 1.986 1.00 91.25 132 ASP A N 1
ATOM 1009 C CA . ASP A 1 132 ? -2.740 10.423 0.948 1.00 91.25 132 ASP A CA 1
ATOM 1010 C C . ASP A 1 132 ? -4.016 11.248 1.079 1.00 91.25 132 ASP A C 1
ATOM 1012 O O . ASP A 1 132 ? -4.919 11.158 0.249 1.00 91.25 132 ASP A O 1
ATOM 1016 N N . ASN A 1 133 ? -4.066 12.098 2.103 1.00 94.25 133 ASN A N 1
ATOM 1017 C CA . ASN A 1 133 ? -5.250 12.841 2.500 1.00 94.25 133 ASN A CA 1
ATOM 1018 C C . ASN A 1 133 ? -6.452 11.931 2.821 1.00 94.25 133 ASN A C 1
ATOM 1020 O O . ASN A 1 133 ? -7.598 12.301 2.591 1.00 94.25 133 ASN A O 1
ATOM 1024 N N . ILE A 1 134 ? -6.200 10.734 3.353 1.00 95.38 134 ILE A N 1
ATOM 1025 C CA . ILE A 1 134 ? -7.240 9.836 3.858 1.00 95.38 134 ILE A CA 1
ATOM 1026 C C . ILE A 1 134 ? -7.712 10.385 5.215 1.00 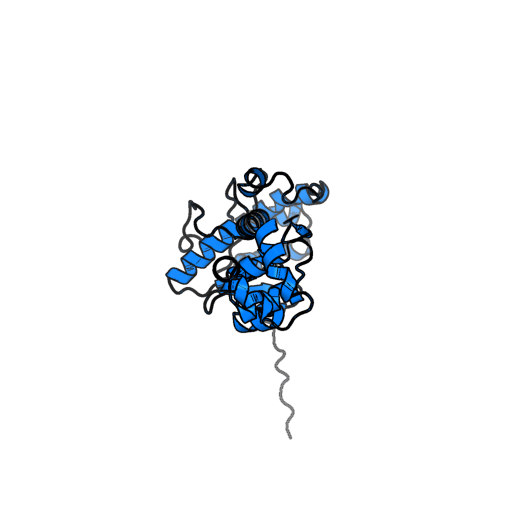95.38 134 ILE A C 1
ATOM 1028 O O . ILE A 1 134 ? -6.886 10.548 6.118 1.00 95.38 134 ILE A O 1
ATOM 1032 N N . PRO A 1 135 ? -9.013 10.682 5.391 1.00 95.88 135 PRO A N 1
ATOM 1033 C CA . PRO A 1 135 ? -9.485 11.485 6.518 1.00 95.88 135 PRO A CA 1
ATOM 1034 C C . PRO A 1 135 ? -9.403 10.772 7.874 1.00 95.88 135 PRO A C 1
ATOM 1036 O O . PRO A 1 135 ? -9.068 11.408 8.873 1.00 95.88 135 PRO A O 1
ATOM 1039 N N . GLY A 1 136 ? -9.702 9.470 7.922 1.00 96.44 136 GLY A N 1
ATOM 1040 C CA . GLY A 1 136 ? -9.781 8.720 9.175 1.00 96.44 136 GLY A CA 1
ATOM 1041 C C . GLY A 1 136 ? -10.916 9.171 10.099 1.00 96.44 136 GLY A C 1
ATOM 1042 O O . GLY A 1 136 ? -11.726 10.039 9.767 1.00 96.44 136 GLY A O 1
ATOM 1043 N N . VAL A 1 137 ? -10.986 8.585 11.296 1.00 97.12 137 VAL A N 1
ATOM 1044 C CA . VAL A 1 137 ? -11.950 8.991 12.325 1.00 97.12 137 VAL A CA 1
ATOM 1045 C C . VAL A 1 137 ? -11.351 10.104 13.197 1.00 97.12 137 VAL A C 1
ATOM 1047 O O . VAL A 1 137 ? -10.332 9.895 13.862 1.00 97.12 137 VAL A O 1
ATOM 1050 N N . PRO A 1 138 ? -12.004 11.277 13.313 1.00 94.94 138 PRO A N 1
ATOM 1051 C CA . PRO A 1 138 ? -11.478 12.398 14.084 1.00 94.94 138 PRO A CA 1
ATOM 1052 C C . PRO A 1 138 ? -11.132 12.048 15.537 1.00 94.94 138 PRO A C 1
ATOM 1054 O O . PRO A 1 138 ? -11.991 11.717 16.357 1.00 94.94 138 PRO A O 1
ATOM 1057 N N . GLY A 1 139 ? -9.864 12.207 15.912 1.00 92.00 139 GLY A N 1
ATOM 1058 C CA . GLY A 1 139 ? -9.376 11.935 17.267 1.00 92.00 139 GLY A CA 1
ATOM 1059 C C . GLY A 1 139 ? -9.189 10.452 17.594 1.00 92.00 139 GLY A C 1
ATOM 1060 O O . GLY A 1 139 ? -9.060 10.119 18.773 1.00 92.00 139 GLY A O 1
ATOM 1061 N N . VAL A 1 140 ? -9.170 9.585 16.583 1.00 96.31 140 VAL A N 1
ATOM 1062 C CA . VAL A 1 140 ? -8.594 8.243 16.667 1.00 96.31 140 VAL A CA 1
ATOM 1063 C C . VAL A 1 140 ? -7.190 8.323 16.074 1.00 96.31 140 VAL A C 1
ATOM 1065 O O . VAL A 1 140 ? -7.022 8.510 14.880 1.00 96.31 140 VAL A O 1
ATOM 1068 N N . GLY A 1 141 ? -6.169 8.265 16.929 1.00 95.25 141 GLY A N 1
ATOM 1069 C CA . GLY A 1 141 ? -4.774 8.156 16.490 1.00 95.25 141 GLY A CA 1
ATOM 1070 C C . GLY A 1 141 ? -4.283 6.711 16.555 1.00 95.25 141 GLY A C 1
ATOM 1071 O O . GLY A 1 141 ? -4.999 5.839 17.044 1.00 95.25 141 GLY A O 1
ATOM 1072 N N . GLU A 1 142 ? -3.030 6.483 16.165 1.00 95.81 142 GLU A N 1
ATOM 1073 C CA . GLU A 1 142 ? -2.369 5.165 16.153 1.00 95.81 142 GLU A CA 1
ATOM 1074 C C . GLU A 1 142 ? -2.635 4.328 17.418 1.00 95.81 142 GLU A C 1
ATOM 1076 O O . GLU A 1 142 ? -3.157 3.221 17.331 1.00 95.81 142 GLU A O 1
ATOM 1081 N N . LYS A 1 143 ? -2.377 4.877 18.614 1.00 95.69 143 LYS A N 1
ATOM 1082 C CA . LYS A 1 143 ? -2.570 4.145 19.883 1.00 95.69 143 LYS A CA 1
ATOM 1083 C C . LYS A 1 143 ? -4.025 3.754 20.143 1.00 95.69 143 LYS A C 1
ATOM 1085 O O . LYS A 1 143 ? -4.298 2.730 20.761 1.00 95.69 143 LYS A O 1
ATOM 1090 N N . THR A 1 144 ? -4.962 4.601 19.727 1.00 96.69 144 THR A N 1
ATOM 1091 C CA . THR A 1 144 ? -6.395 4.339 19.888 1.00 96.69 144 THR A CA 1
ATOM 1092 C C . THR A 1 144 ? -6.859 3.297 18.880 1.00 96.69 144 THR A C 1
ATOM 1094 O O . THR A 1 144 ? -7.588 2.391 19.265 1.00 96.69 144 THR A O 1
ATOM 1097 N N . ALA A 1 145 ? -6.405 3.387 17.626 1.00 97.38 145 ALA A N 1
ATOM 1098 C CA . ALA A 1 145 ? -6.683 2.387 16.602 1.00 97.38 145 ALA A CA 1
ATOM 1099 C C . ALA A 1 145 ? -6.137 1.009 17.015 1.00 97.38 145 ALA A C 1
ATOM 1101 O O . ALA A 1 145 ? -6.891 0.046 17.022 1.00 97.38 145 ALA A O 1
ATOM 1102 N N . GLN A 1 146 ? -4.886 0.926 17.485 1.00 97.12 146 GLN A N 1
ATOM 1103 C CA . GLN A 1 146 ? -4.308 -0.308 18.038 1.00 97.12 146 GLN A CA 1
ATOM 1104 C C . GLN A 1 146 ? -5.172 -0.899 19.155 1.00 97.12 146 GLN A C 1
ATOM 1106 O O . GLN A 1 146 ? -5.529 -2.070 19.093 1.00 97.12 146 GLN A O 1
ATOM 1111 N N . ALA A 1 147 ? -5.556 -0.095 20.152 1.00 96.88 147 ALA A N 1
ATOM 1112 C CA . ALA A 1 147 ? -6.354 -0.580 21.276 1.00 96.88 147 ALA A CA 1
ATOM 1113 C C . ALA A 1 147 ? -7.748 -1.084 20.854 1.00 96.88 147 ALA A C 1
ATOM 1115 O O . ALA A 1 147 ? -8.242 -2.058 21.420 1.00 96.88 147 ALA A O 1
ATOM 1116 N N . LEU A 1 148 ? -8.378 -0.436 19.866 1.00 97.38 148 LEU A N 1
ATOM 1117 C CA . LEU A 1 148 ? -9.653 -0.877 19.294 1.00 97.38 148 LEU A CA 1
ATOM 1118 C C . LEU A 1 148 ? -9.497 -2.220 18.573 1.00 97.38 148 LEU A C 1
ATOM 1120 O O . LEU A 1 148 ? -10.229 -3.163 18.868 1.00 97.38 148 LEU A O 1
ATOM 1124 N N . LEU A 1 149 ? -8.514 -2.311 17.677 1.00 97.75 149 LEU A N 1
ATOM 1125 C CA . LEU A 1 149 ? -8.321 -3.463 16.801 1.00 97.75 149 LEU A CA 1
ATOM 1126 C C . LEU A 1 149 ? -7.801 -4.695 17.546 1.00 97.75 149 LEU A C 1
ATOM 1128 O O . LEU A 1 149 ? -8.286 -5.797 17.318 1.00 97.75 149 LEU A O 1
ATOM 1132 N N . GLN A 1 150 ? -6.877 -4.520 18.492 1.00 96.25 150 GLN A N 1
ATOM 1133 C CA . GLN A 1 150 ? -6.420 -5.607 19.365 1.00 96.25 150 GLN A CA 1
ATOM 1134 C C . GLN A 1 150 ? -7.536 -6.114 20.288 1.00 96.25 150 GLN A C 1
ATOM 1136 O O . GLN A 1 150 ? -7.548 -7.285 20.657 1.00 96.25 150 GLN A O 1
ATOM 1141 N N . GLY A 1 151 ? -8.448 -5.227 20.699 1.00 95.00 151 GLY A N 1
ATOM 1142 C CA . GLY A 1 151 ? -9.505 -5.552 21.650 1.00 95.00 151 GLY A CA 1
ATOM 1143 C C . GLY A 1 151 ? -10.732 -6.210 21.025 1.00 95.00 151 GLY A C 1
ATOM 1144 O O . GLY A 1 151 ? -11.327 -7.087 21.646 1.00 95.00 151 GLY A O 1
ATOM 1145 N N . LEU A 1 152 ? -11.133 -5.768 19.830 1.00 96.06 152 LEU A N 1
ATOM 1146 C CA . LEU A 1 152 ? -12.406 -6.151 19.205 1.00 96.06 152 LEU A CA 1
ATOM 1147 C C . LEU A 1 152 ? -12.274 -6.598 17.741 1.00 96.06 152 LEU A C 1
ATOM 1149 O O . LEU A 1 152 ? -13.242 -7.105 17.183 1.00 96.06 152 LEU A O 1
ATOM 1153 N N . GLY A 1 153 ? -11.106 -6.455 17.113 1.00 96.06 153 GLY A N 1
ATOM 1154 C CA . GLY A 1 153 ? -10.917 -6.743 15.689 1.00 96.06 153 GLY A CA 1
ATOM 1155 C C . GLY A 1 153 ? -11.305 -5.569 14.787 1.00 96.06 153 GLY A C 1
ATOM 1156 O O . GLY A 1 153 ? -11.229 -4.417 15.202 1.00 96.06 153 GLY A O 1
ATOM 1157 N N . GLY A 1 154 ? -11.676 -5.862 13.539 1.00 97.06 154 GLY A N 1
ATOM 1158 C CA . GLY A 1 154 ? -11.888 -4.865 12.482 1.00 97.06 154 GLY A CA 1
ATOM 1159 C C . GLY A 1 154 ? -13.120 -3.966 12.643 1.00 97.06 154 GLY A C 1
ATOM 1160 O O . GLY A 1 154 ? -13.932 -4.116 13.559 1.00 97.06 154 GLY A O 1
ATOM 1161 N N . LEU A 1 155 ? -13.270 -3.032 11.704 1.00 96.81 155 LEU A N 1
ATOM 1162 C CA . LEU A 1 155 ? -14.348 -2.042 11.635 1.00 96.81 155 LEU A CA 1
ATOM 1163 C C . LEU A 1 155 ? -15.733 -2.679 11.728 1.00 96.81 155 LEU A C 1
ATOM 1165 O O . LEU A 1 155 ? -16.563 -2.195 12.496 1.00 96.81 155 LEU A O 1
ATOM 1169 N N . ASP A 1 156 ? -15.974 -3.768 10.999 1.00 97.06 156 ASP A N 1
ATOM 1170 C CA . ASP A 1 156 ? -17.264 -4.463 11.015 1.00 97.06 156 ASP A CA 1
ATOM 1171 C C . ASP A 1 156 ? -17.656 -4.874 12.441 1.00 97.06 156 ASP A C 1
ATOM 1173 O O . ASP A 1 156 ? -18.767 -4.574 12.885 1.00 97.06 156 ASP A O 1
ATOM 1177 N N . THR A 1 157 ? -16.726 -5.457 13.205 1.00 96.75 157 THR A N 1
ATOM 1178 C CA . THR A 1 157 ? -16.960 -5.832 14.606 1.00 96.75 157 THR A CA 1
ATOM 1179 C C . THR A 1 157 ? -17.149 -4.606 15.496 1.00 96.75 157 THR A C 1
ATOM 1181 O O . THR A 1 157 ? -18.071 -4.575 16.310 1.00 96.75 157 THR A O 1
ATOM 1184 N N . LEU A 1 158 ? -16.336 -3.558 15.314 1.00 96.38 158 LEU A N 1
ATOM 1185 C CA . LEU A 1 158 ? -16.455 -2.310 16.080 1.00 96.38 158 LEU A CA 1
ATOM 1186 C C . LEU A 1 158 ? -17.834 -1.651 15.925 1.00 96.38 158 LEU A C 1
ATOM 1188 O O . LEU A 1 158 ? -18.353 -1.075 16.882 1.00 96.38 158 LEU A O 1
ATOM 1192 N N . TYR A 1 159 ? -18.427 -1.728 14.731 1.00 96.00 159 TYR A N 1
ATOM 1193 C CA . TYR A 1 159 ? -19.758 -1.182 14.460 1.00 96.00 159 TYR A CA 1
ATOM 1194 C C . TYR A 1 159 ? -20.902 -2.142 14.793 1.00 96.00 159 TYR A C 1
ATOM 1196 O O . TYR A 1 159 ? -22.023 -1.669 14.994 1.00 96.00 159 TYR A O 1
ATOM 1204 N N . ALA A 1 160 ? -20.648 -3.450 14.839 1.00 96.94 160 ALA A N 1
ATOM 1205 C CA . ALA A 1 160 ? -21.630 -4.453 15.241 1.00 96.94 160 ALA A CA 1
ATOM 1206 C C . ALA A 1 160 ? -21.796 -4.537 16.768 1.00 96.94 160 ALA A C 1
ATOM 1208 O O . ALA A 1 160 ? -22.908 -4.768 17.237 1.00 96.94 160 ALA A O 1
ATOM 1209 N N . GLU A 1 161 ? -20.721 -4.313 17.532 1.00 95.31 161 GLU A N 1
ATOM 1210 C CA . GLU A 1 161 ? -20.682 -4.474 18.996 1.00 95.31 161 GLU A CA 1
ATOM 1211 C C . GLU A 1 161 ? -20.164 -3.209 19.724 1.00 95.31 161 GLU A C 1
ATOM 1213 O O . GLU A 1 161 ? -19.204 -3.264 20.508 1.00 95.31 161 GLU A O 1
ATOM 1218 N N . PRO A 1 162 ? -20.757 -2.024 19.477 1.00 93.94 162 PRO A N 1
ATOM 1219 C CA . PRO A 1 162 ? -20.236 -0.749 19.972 1.00 93.94 162 PRO A CA 1
ATOM 1220 C C . PRO A 1 162 ? -20.188 -0.651 21.507 1.00 93.94 162 PRO A C 1
ATOM 1222 O O . PRO A 1 162 ? -19.366 0.079 22.063 1.00 93.94 162 PRO A O 1
ATOM 1225 N N . GLU A 1 163 ? -21.040 -1.384 22.220 1.00 94.12 163 GLU A N 1
ATOM 1226 C CA . GLU A 1 163 ? -21.080 -1.426 23.683 1.00 94.12 163 GLU A CA 1
ATOM 1227 C C . GLU A 1 163 ? -19.804 -2.006 24.306 1.00 94.12 163 GLU A C 1
ATOM 1229 O O . GLU A 1 163 ? -19.404 -1.582 25.395 1.00 94.12 163 GLU A O 1
ATOM 1234 N N . LYS A 1 164 ? -19.114 -2.918 23.607 1.00 95.12 164 LYS A N 1
ATOM 1235 C CA . LYS A 1 164 ? -17.883 -3.542 24.115 1.00 95.12 164 LYS A CA 1
ATOM 1236 C C . LYS A 1 164 ? -16.698 -2.579 24.114 1.00 95.12 164 LYS A C 1
ATOM 1238 O O . LYS A 1 164 ? -15.773 -2.744 24.910 1.00 95.12 164 LYS A O 1
ATOM 1243 N N . ILE A 1 165 ? -16.754 -1.517 23.307 1.00 94.75 165 ILE A N 1
ATOM 1244 C CA . ILE A 1 165 ? -15.701 -0.495 23.222 1.00 94.75 165 ILE A CA 1
ATOM 1245 C C . ILE A 1 165 ? -15.481 0.183 24.577 1.00 94.75 165 ILE A C 1
ATOM 1247 O O . ILE A 1 165 ? -14.344 0.468 24.949 1.00 94.75 165 ILE A O 1
ATOM 1251 N N . ALA A 1 166 ? -16.547 0.405 25.351 1.00 93.31 166 ALA A N 1
ATOM 1252 C CA . ALA A 1 166 ? -16.450 1.041 26.662 1.00 93.31 166 ALA A CA 1
ATOM 1253 C C . ALA A 1 166 ? -15.663 0.204 27.690 1.00 93.31 166 ALA A C 1
ATOM 1255 O O . ALA A 1 166 ? -15.190 0.763 28.683 1.00 93.31 166 ALA A O 1
ATOM 1256 N N . GLY A 1 167 ? -15.523 -1.107 27.454 1.00 92.81 167 GLY A N 1
ATOM 1257 C CA . GLY A 1 167 ? -14.732 -2.028 28.272 1.00 92.81 167 GLY A CA 1
ATOM 1258 C C . GLY A 1 167 ? -13.234 -2.028 27.955 1.00 92.81 167 GLY A C 1
ATOM 1259 O O . GLY A 1 167 ? -12.457 -2.597 28.719 1.00 92.81 167 GLY A O 1
ATOM 1260 N N . LEU A 1 168 ? -12.808 -1.383 26.864 1.00 94.06 168 LEU A N 1
ATOM 1261 C CA . LEU A 1 168 ? -11.402 -1.329 26.470 1.00 94.06 168 LEU A CA 1
ATOM 1262 C C . LEU A 1 168 ? -10.592 -0.352 27.330 1.00 94.06 168 LEU A C 1
ATOM 1264 O O . LEU A 1 168 ? -11.069 0.690 27.788 1.00 94.06 168 LEU A O 1
ATOM 1268 N N . THR A 1 169 ? -9.312 -0.667 27.513 1.00 89.25 169 THR A N 1
ATOM 1269 C CA . THR A 1 169 ? -8.403 0.087 28.380 1.00 89.25 169 THR A CA 1
ATOM 1270 C C . THR A 1 169 ? -7.633 1.153 27.601 1.00 89.25 169 THR A C 1
ATOM 1272 O O . THR A 1 169 ? -6.436 1.018 27.357 1.00 89.25 169 THR A O 1
ATOM 1275 N N . PHE A 1 170 ? -8.307 2.241 27.218 1.00 92.31 170 PHE A N 1
ATOM 1276 C CA . PHE A 1 170 ? -7.652 3.441 26.681 1.00 92.31 170 PHE A CA 1
ATOM 1277 C C . PHE A 1 170 ? -8.412 4.735 27.017 1.00 92.31 170 PHE A C 1
ATOM 1279 O O . PHE A 1 170 ? -9.591 4.739 27.385 1.00 92.31 170 PHE A O 1
ATOM 1286 N N . ARG A 1 171 ? -7.729 5.880 26.892 1.00 89.81 171 ARG A N 1
ATOM 1287 C CA . ARG A 1 171 ? -8.313 7.197 27.186 1.00 89.81 171 ARG A CA 1
ATOM 1288 C C . ARG A 1 171 ? -9.465 7.503 26.223 1.00 89.81 171 ARG A C 1
ATOM 1290 O O . ARG A 1 171 ? -9.244 7.668 25.031 1.00 89.81 171 ARG A O 1
ATOM 1297 N N . GLY A 1 172 ? -10.674 7.660 26.762 1.00 89.44 172 GLY A N 1
ATOM 1298 C CA . GLY A 1 172 ? -11.869 7.999 25.980 1.00 89.44 172 GLY A CA 1
ATOM 1299 C C . GLY A 1 172 ? -12.692 6.800 25.499 1.00 89.44 172 GLY A C 1
ATOM 1300 O O . GLY A 1 172 ? -13.660 7.009 24.777 1.00 89.44 172 GLY A O 1
ATOM 1301 N N . ALA A 1 173 ? -12.378 5.571 25.930 1.00 92.88 173 ALA A N 1
ATOM 1302 C CA . ALA A 1 173 ? -13.115 4.360 25.549 1.00 92.88 173 ALA A CA 1
ATOM 1303 C C . ALA A 1 173 ? -14.640 4.478 25.749 1.00 92.88 173 ALA A C 1
ATOM 1305 O O . ALA A 1 173 ? -15.415 4.175 24.845 1.00 92.88 173 ALA A O 1
ATOM 1306 N N . LYS A 1 174 ? -15.080 5.041 26.884 1.00 92.75 174 LYS A N 1
ATOM 1307 C CA . LYS A 1 174 ? -16.508 5.225 27.217 1.00 92.75 174 LYS A CA 1
ATOM 1308 C C . LYS A 1 174 ? -17.287 6.110 26.236 1.00 92.75 174 LYS A C 1
ATOM 1310 O O . LYS A 1 174 ? -18.499 5.973 26.145 1.00 92.75 174 LYS A O 1
ATOM 1315 N N . THR A 1 175 ? -16.623 7.035 25.542 1.00 93.25 175 THR A N 1
ATOM 1316 C CA . THR A 1 175 ? -17.267 7.942 24.574 1.00 93.25 175 THR A CA 1
ATOM 1317 C C . THR A 1 175 ? -16.940 7.594 23.123 1.00 93.25 175 THR A C 1
ATOM 1319 O O . THR A 1 175 ? -17.503 8.193 22.206 1.00 93.25 175 THR A O 1
ATOM 1322 N N . MET A 1 176 ? -16.057 6.617 22.897 1.00 95.75 176 MET A N 1
ATOM 1323 C CA . MET A 1 176 ? -15.567 6.270 21.566 1.00 95.75 176 MET A CA 1
ATOM 1324 C C . MET A 1 176 ? -16.659 5.667 20.679 1.00 95.75 176 MET A C 1
ATOM 1326 O O . MET A 1 176 ? -16.732 6.012 19.506 1.00 95.75 176 MET A O 1
ATOM 1330 N N . ALA A 1 177 ? -17.558 4.853 21.238 1.00 95.00 177 ALA A N 1
ATOM 1331 C CA . ALA A 1 177 ? -18.670 4.261 20.492 1.00 95.00 177 ALA A CA 1
ATOM 1332 C C . ALA A 1 177 ? -19.540 5.319 19.785 1.00 95.00 177 ALA A C 1
ATOM 1334 O O . ALA A 1 177 ? -19.800 5.219 18.588 1.00 95.00 177 ALA A O 1
ATOM 1335 N N . GLY A 1 178 ? -19.923 6.385 20.500 1.00 94.94 178 GLY A N 1
ATOM 1336 C CA . GLY A 1 178 ? -20.703 7.481 19.917 1.00 94.94 178 GLY A CA 1
ATOM 1337 C C . GLY A 1 178 ? -19.936 8.243 18.834 1.00 94.94 178 GLY A C 1
ATOM 1338 O O . GLY A 1 178 ? -20.513 8.631 17.822 1.00 94.94 178 GLY A O 1
ATOM 1339 N N . LYS A 1 179 ? -18.621 8.408 19.011 1.00 95.06 179 LYS A N 1
ATOM 1340 C CA . LYS A 1 179 ? -17.752 9.038 18.012 1.00 95.06 179 LYS A CA 1
ATOM 1341 C C . LYS A 1 179 ? -17.619 8.186 16.747 1.00 95.06 179 LYS A C 1
ATOM 1343 O O . LYS A 1 179 ? -17.736 8.740 15.658 1.00 95.06 179 LYS A O 1
ATOM 1348 N N . LEU A 1 180 ? -17.402 6.876 16.875 1.00 96.12 180 LEU A N 1
ATOM 1349 C CA . LEU A 1 180 ? -17.368 5.969 15.727 1.00 96.12 180 LEU A CA 1
ATOM 1350 C C . LEU A 1 180 ? -18.707 6.005 14.992 1.00 96.12 180 LEU A C 1
ATOM 1352 O O . LEU A 1 180 ? -18.721 6.217 13.787 1.00 96.12 180 LEU A O 1
ATOM 1356 N N . ALA A 1 181 ? -19.833 5.904 15.706 1.00 96.50 181 ALA A N 1
ATOM 1357 C CA . ALA A 1 181 ? -21.163 5.944 15.096 1.00 96.50 181 ALA A CA 1
ATOM 1358 C C . ALA A 1 181 ? -21.396 7.212 14.250 1.00 96.50 181 ALA A C 1
ATOM 1360 O O . ALA A 1 181 ? -21.907 7.119 13.138 1.00 96.50 181 ALA A O 1
ATOM 1361 N N . GLN A 1 182 ? -20.966 8.382 14.738 1.00 96.88 182 GLN A N 1
ATOM 1362 C CA . GLN A 1 182 ? -21.061 9.653 14.002 1.00 96.88 182 GLN A CA 1
ATOM 1363 C C . GLN A 1 182 ? -20.150 9.726 12.768 1.00 96.88 182 GLN A C 1
ATOM 1365 O O . GLN A 1 182 ? -20.403 10.528 11.877 1.00 96.88 182 GLN A O 1
ATOM 1370 N N . ASN A 1 183 ? -19.087 8.921 12.721 1.00 96.88 183 ASN A N 1
ATOM 1371 C CA . ASN A 1 183 ? -18.069 8.951 11.669 1.00 96.88 183 ASN A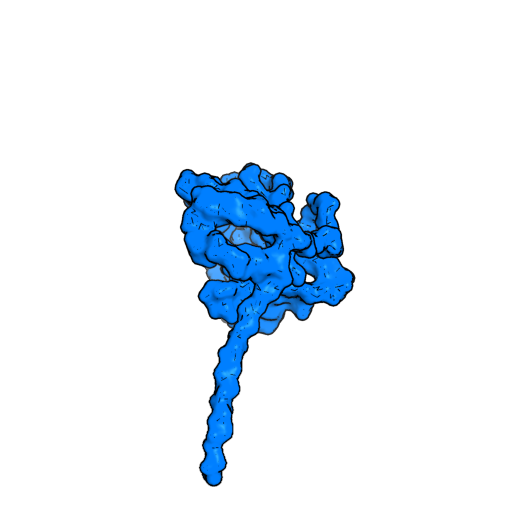 CA 1
ATOM 1372 C C . ASN A 1 183 ? -18.005 7.633 10.886 1.00 96.88 183 ASN A C 1
ATOM 1374 O O . ASN A 1 183 ? -16.995 7.351 10.242 1.00 96.88 183 ASN A O 1
ATOM 1378 N N . LYS A 1 184 ? -19.078 6.830 10.925 1.00 97.50 184 LYS A N 1
ATOM 1379 C CA . LYS A 1 184 ? -19.132 5.516 10.278 1.00 97.50 184 LYS A CA 1
ATOM 1380 C C . LYS A 1 184 ? -18.808 5.612 8.792 1.00 97.50 184 LYS A C 1
ATOM 1382 O O . LYS A 1 184 ? -17.899 4.937 8.319 1.00 97.50 184 LYS A O 1
ATOM 1387 N N . ASP A 1 185 ? -19.487 6.505 8.080 1.00 97.38 185 ASP A N 1
ATOM 1388 C CA . ASP A 1 185 ? -19.310 6.663 6.635 1.00 97.38 185 ASP A CA 1
ATOM 1389 C C . ASP A 1 185 ? -17.889 7.115 6.274 1.00 97.38 185 ASP A C 1
ATOM 1391 O O . ASP A 1 185 ? -17.305 6.616 5.315 1.00 97.38 185 ASP A O 1
ATOM 1395 N N . VAL A 1 186 ? -17.291 7.993 7.087 1.00 96.88 186 VAL A N 1
ATOM 1396 C CA . VAL A 1 186 ? -15.904 8.455 6.908 1.00 96.88 186 VAL A CA 1
ATOM 1397 C C . VAL A 1 186 ? -14.908 7.317 7.133 1.00 96.88 186 VAL A C 1
ATOM 1399 O O . VAL A 1 186 ? -13.939 7.192 6.381 1.00 96.88 186 VAL A O 1
ATOM 1402 N N . ALA A 1 187 ? -15.148 6.459 8.127 1.00 97.81 187 ALA A N 1
ATOM 1403 C CA . ALA A 1 187 ? -14.303 5.300 8.394 1.00 97.81 187 ALA A CA 1
ATOM 1404 C C . ALA A 1 187 ? -14.341 4.299 7.228 1.00 97.81 187 ALA A C 1
ATOM 1406 O O . ALA A 1 187 ? -13.290 3.884 6.747 1.00 97.81 187 ALA A O 1
ATOM 1407 N N . TYR A 1 188 ? -15.527 3.963 6.708 1.00 98.19 188 TYR A N 1
ATOM 1408 C CA . TYR A 1 188 ? -15.646 3.054 5.558 1.00 98.19 188 TYR A CA 1
ATOM 1409 C C . TYR A 1 188 ? -15.171 3.680 4.241 1.00 98.19 188 TYR A C 1
ATOM 1411 O O . TYR A 1 188 ? -14.649 2.968 3.384 1.00 98.19 188 TYR A O 1
ATOM 1419 N N . LEU A 1 189 ? -15.307 4.998 4.062 1.00 97.81 189 LEU A N 1
ATOM 1420 C CA . LEU A 1 189 ? -14.669 5.702 2.947 1.00 97.81 189 LEU A CA 1
ATOM 1421 C C . LEU A 1 189 ? -13.144 5.570 3.041 1.00 97.81 189 LEU A C 1
ATOM 1423 O O . LEU A 1 189 ? -12.503 5.183 2.068 1.00 97.81 189 LEU A O 1
ATOM 1427 N N . SER A 1 190 ? -12.578 5.824 4.222 1.00 97.94 190 SER A N 1
ATOM 1428 C CA . SER A 1 190 ? -11.138 5.694 4.468 1.00 97.94 190 SER A CA 1
ATOM 1429 C C . SER A 1 190 ? -10.653 4.261 4.249 1.00 97.94 190 SER A C 1
ATOM 1431 O O . SER A 1 190 ? -9.610 4.064 3.636 1.00 97.94 190 SER A O 1
ATOM 1433 N N . TYR A 1 191 ? -11.444 3.264 4.659 1.00 98.19 191 TYR A N 1
ATOM 1434 C CA . TYR A 1 191 ? -11.184 1.850 4.386 1.00 98.19 191 TYR A CA 1
ATOM 1435 C C . TYR A 1 191 ? -11.080 1.572 2.889 1.00 98.19 191 TYR A C 1
ATOM 1437 O O . TYR A 1 191 ? -10.094 0.998 2.437 1.00 98.19 191 TYR A O 1
ATOM 1445 N N . LYS A 1 192 ? -12.050 2.039 2.093 1.00 97.44 192 LYS A N 1
ATOM 1446 C CA . LYS A 1 192 ? -12.026 1.873 0.632 1.00 97.44 192 LYS A CA 1
ATOM 1447 C C . LYS A 1 192 ? -10.827 2.563 -0.019 1.00 97.44 192 LYS A C 1
ATOM 1449 O O . LYS A 1 192 ? -10.257 2.006 -0.948 1.00 97.44 192 LYS A O 1
ATOM 1454 N N . LEU A 1 193 ? -10.449 3.751 0.458 1.00 96.75 193 LEU A N 1
ATOM 1455 C CA . LEU A 1 193 ? -9.295 4.489 -0.064 1.00 96.75 193 LEU A CA 1
ATOM 1456 C C . LEU A 1 193 ? -7.967 3.791 0.266 1.00 96.75 193 LEU A C 1
ATOM 1458 O O . LEU A 1 193 ? -7.112 3.696 -0.609 1.00 96.75 193 LEU A O 1
ATOM 1462 N N . ALA A 1 194 ? -7.814 3.275 1.489 1.00 96.75 194 ALA A N 1
ATOM 1463 C CA . ALA A 1 194 ? -6.606 2.580 1.947 1.00 96.75 194 ALA A CA 1
ATOM 1464 C C . ALA A 1 194 ? -6.482 1.137 1.418 1.00 96.75 194 ALA A C 1
ATOM 1466 O O . ALA A 1 194 ? -5.397 0.556 1.435 1.00 96.75 194 ALA A O 1
ATOM 1467 N N . THR A 1 195 ? -7.587 0.535 0.969 1.00 97.75 195 THR A N 1
ATOM 1468 C CA . THR A 1 195 ? -7.587 -0.830 0.429 1.00 97.75 195 THR A CA 1
ATOM 1469 C C . THR A 1 195 ? -6.834 -0.869 -0.895 1.00 97.75 195 THR A C 1
ATOM 1471 O O . THR A 1 195 ? -7.193 -0.165 -1.841 1.00 97.75 195 THR A O 1
ATOM 1474 N N . ILE A 1 196 ? -5.825 -1.732 -0.987 1.00 97.50 196 ILE A N 1
ATOM 1475 C CA . ILE A 1 196 ? -5.159 -2.072 -2.245 1.00 97.50 196 ILE A CA 1
ATOM 1476 C C . ILE A 1 196 ? -6.043 -3.049 -3.011 1.00 97.50 196 ILE A C 1
ATOM 1478 O O . ILE A 1 196 ? -6.422 -4.110 -2.505 1.00 97.50 196 ILE A O 1
ATOM 1482 N N . LYS A 1 197 ? -6.350 -2.711 -4.262 1.00 96.00 197 LYS A N 1
ATOM 1483 C CA . LYS A 1 197 ? -7.110 -3.584 -5.149 1.00 96.00 197 LYS A CA 1
ATOM 1484 C C . LYS A 1 197 ? -6.241 -4.782 -5.555 1.00 96.00 197 LYS A C 1
ATOM 1486 O O . LYS A 1 197 ? -5.083 -4.616 -5.918 1.00 96.00 197 LYS A O 1
ATOM 1491 N N . THR A 1 198 ? -6.788 -5.998 -5.485 1.00 96.50 198 THR A N 1
ATOM 1492 C CA . THR A 1 198 ? -6.045 -7.250 -5.777 1.00 96.50 198 THR A CA 1
ATOM 1493 C C . THR A 1 198 ? -6.663 -8.086 -6.902 1.00 96.50 198 THR A C 1
ATOM 1495 O O . THR A 1 198 ? -6.303 -9.244 -7.108 1.00 96.50 198 THR A O 1
ATOM 1498 N N . ASP A 1 199 ? -7.596 -7.485 -7.631 1.00 95.38 199 ASP A N 1
ATOM 1499 C CA . ASP A 1 199 ? -8.370 -8.034 -8.743 1.00 95.38 199 ASP A CA 1
ATOM 1500 C C . ASP A 1 199 ? -8.342 -7.071 -9.947 1.00 95.38 199 ASP A C 1
ATOM 1502 O O . ASP A 1 199 ? -9.349 -6.835 -10.617 1.00 95.38 199 ASP A O 1
ATOM 1506 N N . VAL A 1 200 ? -7.191 -6.442 -10.201 1.00 94.38 200 VAL A N 1
ATOM 1507 C CA . VAL A 1 200 ? -6.991 -5.646 -11.419 1.00 94.38 200 VAL A CA 1
ATOM 1508 C C . VAL A 1 200 ? -6.983 -6.584 -12.628 1.00 94.38 200 VAL A C 1
ATOM 1510 O O . VAL A 1 200 ? -6.332 -7.623 -12.609 1.00 94.38 200 VAL A O 1
ATOM 1513 N N . GLU A 1 201 ? -7.686 -6.219 -13.698 1.00 92.50 201 GLU A N 1
ATOM 1514 C CA . GLU A 1 201 ? -7.603 -6.950 -14.962 1.00 92.50 201 GLU A CA 1
ATOM 1515 C C . GLU A 1 201 ? -6.244 -6.666 -15.615 1.00 92.50 201 GLU A C 1
ATOM 1517 O O . GLU A 1 201 ? -5.941 -5.531 -15.989 1.00 92.50 201 GLU A O 1
ATOM 1522 N N . LEU A 1 202 ? -5.396 -7.694 -15.691 1.00 90.31 202 LEU A N 1
ATOM 1523 C CA . LEU A 1 202 ? -4.045 -7.609 -16.239 1.00 90.31 202 LEU A CA 1
ATOM 1524 C C . LEU A 1 202 ? -3.963 -8.383 -17.554 1.00 90.31 202 LEU A C 1
ATOM 1526 O O . LEU A 1 202 ? -4.430 -9.514 -17.651 1.00 90.31 202 LEU A O 1
ATOM 1530 N N . GLU A 1 203 ? -3.301 -7.800 -18.555 1.00 86.62 203 GLU A N 1
ATOM 1531 C CA . GLU A 1 203 ? -3.048 -8.469 -19.843 1.00 86.62 203 GLU A CA 1
ATOM 1532 C C . GLU A 1 203 ? -2.091 -9.664 -19.714 1.00 86.62 203 GLU A C 1
ATOM 1534 O O . GLU A 1 203 ? -2.095 -10.566 -20.550 1.00 86.62 203 GLU A O 1
ATOM 1539 N N . LEU A 1 204 ? -1.243 -9.648 -18.682 1.00 86.06 204 LEU A N 1
ATOM 1540 C CA . LEU A 1 204 ? -0.219 -10.651 -18.425 1.00 86.06 204 LEU A CA 1
ATOM 1541 C C . LEU A 1 204 ? -0.383 -11.197 -17.013 1.00 86.06 204 LEU A C 1
ATOM 1543 O O . LEU A 1 204 ? -0.454 -10.432 -16.050 1.00 86.06 204 LEU A O 1
ATOM 1547 N N . THR A 1 205 ? -0.357 -12.519 -16.891 1.00 85.44 205 THR A N 1
ATOM 1548 C CA . THR A 1 205 ? -0.371 -13.192 -15.594 1.00 85.44 205 THR A CA 1
ATOM 1549 C C . THR A 1 205 ? 0.987 -13.110 -14.921 1.00 85.44 205 THR A C 1
ATOM 1551 O O . THR A 1 205 ? 2.037 -12.970 -15.562 1.00 85.44 205 THR A O 1
ATOM 1554 N N . CYS A 1 206 ? 1.001 -13.317 -13.606 1.00 84.94 206 CYS A N 1
ATOM 1555 C CA . CYS A 1 206 ? 2.247 -13.424 -12.865 1.00 84.94 206 CYS A CA 1
ATOM 1556 C C . CYS A 1 206 ? 3.201 -14.520 -13.395 1.00 84.94 206 CYS A C 1
ATOM 1558 O O . CYS A 1 206 ? 4.392 -14.455 -13.114 1.00 84.94 206 CYS A O 1
ATOM 1560 N N . GLU A 1 207 ? 2.760 -15.521 -14.156 1.00 85.50 207 GLU A N 1
ATOM 1561 C CA . GLU A 1 207 ? 3.653 -16.542 -14.724 1.00 85.50 207 GLU A CA 1
ATOM 1562 C C . GLU A 1 207 ? 4.313 -16.090 -16.028 1.00 85.50 207 GLU A C 1
ATOM 1564 O O . GLU A 1 207 ? 5.475 -16.408 -16.256 1.00 85.50 207 GLU A O 1
ATOM 1569 N N . GLN A 1 208 ? 3.617 -15.276 -16.823 1.00 87.38 208 GLN A N 1
ATOM 1570 C CA . GLN A 1 208 ? 4.097 -14.753 -18.107 1.00 87.38 208 GLN A CA 1
ATOM 1571 C C . GLN A 1 208 ? 5.127 -13.623 -17.956 1.00 87.38 208 GLN A C 1
ATOM 1573 O O . GLN A 1 208 ? 5.838 -13.286 -18.903 1.00 87.38 208 GLN A O 1
ATOM 1578 N N . LEU A 1 209 ? 5.227 -13.024 -16.766 1.00 86.62 209 LEU A N 1
ATOM 1579 C CA . LEU A 1 209 ? 6.159 -11.937 -16.462 1.00 86.62 209 LEU A CA 1
ATOM 1580 C C . LEU A 1 209 ? 7.581 -12.448 -16.214 1.00 86.62 209 LEU A C 1
ATOM 1582 O O . LEU A 1 209 ? 8.094 -12.374 -15.090 1.00 86.62 209 LEU A O 1
ATOM 1586 N N . GLU A 1 210 ? 8.205 -12.950 -17.277 1.00 86.88 210 GLU A N 1
ATOM 1587 C CA . GLU A 1 210 ? 9.566 -13.473 -17.282 1.00 86.88 210 GLU A CA 1
ATOM 1588 C C . GLU A 1 210 ? 10.612 -12.407 -17.621 1.00 86.88 210 GLU A C 1
ATOM 1590 O O . GLU A 1 210 ? 10.434 -11.594 -18.529 1.00 86.88 210 GLU A O 1
ATOM 1595 N N . VAL A 1 211 ? 11.744 -12.450 -16.914 1.00 88.38 211 VAL A N 1
ATOM 1596 C CA . VAL A 1 211 ? 12.902 -11.609 -17.232 1.00 88.38 211 VAL A CA 1
ATOM 1597 C C . VAL A 1 211 ? 13.542 -12.116 -18.520 1.00 88.38 211 VAL A C 1
ATOM 1599 O O . VAL A 1 211 ? 13.988 -13.260 -18.590 1.00 88.38 211 VAL A O 1
ATOM 1602 N N . GLN A 1 212 ? 13.601 -11.244 -19.517 1.00 88.94 212 GLN A N 1
ATOM 1603 C CA . GLN A 1 212 ? 14.188 -11.511 -20.820 1.00 88.94 212 GLN A CA 1
ATOM 1604 C C . GLN A 1 212 ? 15.688 -11.217 -20.827 1.00 88.94 212 GLN A C 1
ATOM 1606 O O . GLN A 1 212 ? 16.230 -10.565 -19.930 1.00 88.94 212 GLN A O 1
ATOM 1611 N N . GLN A 1 213 ? 16.371 -11.686 -21.872 1.00 89.31 213 GLN A N 1
ATOM 1612 C CA . GLN A 1 213 ? 17.764 -11.313 -22.091 1.00 89.31 213 GLN A CA 1
ATOM 1613 C C . GLN A 1 213 ? 17.864 -9.809 -22.397 1.00 89.31 213 GLN A C 1
ATOM 1615 O O . GLN A 1 213 ? 17.139 -9.315 -23.262 1.00 89.31 213 GLN A O 1
ATOM 1620 N N . PRO A 1 214 ? 18.756 -9.071 -21.720 1.00 89.75 214 PRO A N 1
ATOM 1621 C CA . PRO A 1 214 ? 18.938 -7.647 -21.963 1.00 89.75 214 PRO A CA 1
ATOM 1622 C C . PRO A 1 214 ? 19.444 -7.332 -23.375 1.00 89.75 214 PRO A C 1
ATOM 1624 O O . PRO A 1 214 ? 20.316 -8.015 -23.918 1.00 89.75 214 PRO A O 1
ATOM 1627 N N . ILE A 1 215 ? 18.970 -6.221 -23.935 1.00 90.62 215 ILE A N 1
ATOM 1628 C CA . ILE A 1 215 ? 19.358 -5.716 -25.252 1.00 90.62 215 ILE A CA 1
ATOM 1629 C C . ILE A 1 215 ? 20.597 -4.830 -25.085 1.00 90.62 215 ILE A C 1
ATOM 1631 O O . ILE A 1 215 ? 20.520 -3.621 -24.859 1.00 90.62 215 ILE A O 1
ATOM 1635 N N . ALA A 1 216 ? 21.773 -5.459 -25.140 1.00 87.44 216 ALA A N 1
ATOM 1636 C CA . ALA A 1 216 ? 23.043 -4.823 -24.782 1.00 87.44 216 ALA A CA 1
ATOM 1637 C C . ALA A 1 216 ? 23.360 -3.550 -25.591 1.00 87.44 216 ALA A C 1
ATOM 1639 O O . ALA A 1 216 ? 23.873 -2.585 -25.019 1.00 87.44 216 ALA A O 1
ATOM 1640 N N . ASP A 1 217 ? 23.049 -3.534 -26.889 1.00 88.31 217 ASP A N 1
ATOM 1641 C CA . ASP A 1 217 ? 23.326 -2.387 -27.761 1.00 88.31 217 ASP A CA 1
ATOM 1642 C C . ASP A 1 217 ? 22.413 -1.194 -27.448 1.00 88.31 217 ASP A C 1
ATOM 1644 O O . ASP A 1 217 ? 22.893 -0.060 -27.357 1.00 88.31 217 ASP A O 1
ATOM 1648 N N . GLU A 1 218 ? 21.126 -1.443 -27.180 1.00 90.88 218 GLU A N 1
ATOM 1649 C CA . GLU A 1 218 ? 20.180 -0.412 -26.737 1.00 90.88 218 GLU A CA 1
ATOM 1650 C C . GLU A 1 218 ? 20.587 0.165 -25.378 1.00 90.88 218 GLU A C 1
ATOM 1652 O O . GLU A 1 218 ? 20.683 1.385 -25.223 1.00 90.88 218 GLU A O 1
ATOM 1657 N N . LEU A 1 219 ? 20.922 -0.698 -24.410 1.00 90.56 219 LEU A N 1
ATOM 1658 C CA . LEU A 1 219 ? 21.412 -0.268 -23.099 1.00 90.56 219 LEU A CA 1
ATOM 1659 C C . LEU A 1 219 ? 22.682 0.572 -23.205 1.00 90.56 219 LEU A C 1
ATOM 1661 O O . LEU A 1 219 ? 22.796 1.607 -22.550 1.00 90.56 219 LEU A O 1
ATOM 1665 N N . LEU A 1 220 ? 23.643 0.156 -24.032 1.00 89.69 220 LEU A N 1
ATOM 1666 C CA . LEU A 1 220 ? 24.874 0.913 -24.236 1.00 89.69 220 LEU A CA 1
ATOM 1667 C C . LEU A 1 220 ? 24.590 2.277 -24.878 1.00 89.69 220 LEU A C 1
ATOM 1669 O O . LEU A 1 220 ? 25.203 3.270 -24.478 1.00 89.69 220 LEU A O 1
ATOM 1673 N N . GLY A 1 221 ? 23.675 2.336 -25.849 1.00 91.56 221 GLY A N 1
ATOM 1674 C CA . GLY A 1 221 ? 23.221 3.580 -26.469 1.00 91.56 221 GLY A CA 1
ATOM 1675 C C . GLY A 1 221 ? 22.616 4.541 -25.445 1.00 91.56 221 GLY A C 1
ATOM 1676 O O . GLY A 1 221 ? 23.035 5.698 -25.361 1.00 91.56 221 GLY A O 1
ATOM 1677 N N . LEU A 1 222 ? 21.710 4.042 -24.601 1.00 92.19 222 LEU A N 1
ATOM 1678 C CA . LEU A 1 222 ? 21.092 4.806 -23.516 1.00 92.19 222 LEU A CA 1
ATOM 1679 C C . LEU A 1 222 ? 22.139 5.273 -22.492 1.00 92.19 222 LEU A C 1
ATOM 1681 O O . LEU A 1 222 ? 22.205 6.459 -22.173 1.00 92.19 222 LEU A O 1
ATOM 1685 N N . PHE A 1 223 ? 23.030 4.395 -22.027 1.00 91.50 223 PHE A N 1
ATOM 1686 C CA . PHE A 1 223 ? 24.075 4.772 -21.069 1.00 91.50 223 PHE A CA 1
ATOM 1687 C C . PHE A 1 223 ? 25.056 5.810 -21.617 1.00 91.50 223 PHE A C 1
ATOM 1689 O O . PHE A 1 223 ? 25.532 6.646 -20.851 1.00 91.50 223 PHE A O 1
ATOM 1696 N N . LYS A 1 224 ? 25.358 5.788 -22.921 1.00 91.25 224 LYS A N 1
ATOM 1697 C CA . LYS A 1 224 ? 26.154 6.842 -23.566 1.00 91.25 224 LYS A CA 1
ATOM 1698 C C . LYS A 1 224 ? 25.387 8.161 -23.619 1.00 91.25 224 LYS A C 1
ATOM 1700 O O . LYS A 1 224 ? 25.940 9.177 -23.213 1.00 91.25 224 LYS A O 1
ATOM 1705 N N . LYS A 1 225 ? 24.129 8.130 -24.075 1.00 93.00 225 LYS A N 1
ATOM 1706 C CA . LYS A 1 225 ? 23.262 9.313 -24.206 1.00 93.00 225 LYS A CA 1
ATOM 1707 C C . LYS A 1 225 ? 23.097 10.061 -22.882 1.00 93.00 225 LYS A C 1
ATOM 1709 O O . LYS A 1 225 ? 23.157 11.282 -22.874 1.00 93.00 225 LYS A O 1
ATOM 1714 N N . TYR A 1 226 ? 22.919 9.331 -21.781 1.00 92.31 226 TYR A N 1
ATOM 1715 C CA . TYR A 1 226 ? 22.723 9.898 -20.441 1.00 92.31 226 TYR A CA 1
ATOM 1716 C C . TYR A 1 226 ? 24.008 9.924 -19.595 1.00 92.31 226 TYR A C 1
ATOM 1718 O O . TYR A 1 226 ? 23.948 10.031 -18.376 1.00 92.31 226 TYR A O 1
ATOM 1726 N N . GLU A 1 227 ? 25.177 9.792 -20.229 1.00 91.69 227 GLU A N 1
ATOM 1727 C CA . GLU A 1 227 ? 26.495 9.918 -19.592 1.00 91.69 227 GLU A CA 1
ATOM 1728 C C . GLU A 1 227 ? 26.735 9.026 -18.357 1.00 91.69 227 GLU A C 1
ATOM 1730 O O . GLU A 1 227 ? 27.501 9.364 -17.448 1.00 91.69 227 GLU A O 1
ATOM 1735 N N . PHE A 1 228 ? 26.173 7.819 -18.337 1.00 89.00 228 PHE A N 1
ATOM 1736 C CA . PHE A 1 228 ? 26.442 6.807 -17.315 1.00 89.00 228 PHE A CA 1
ATOM 1737 C C . PHE A 1 228 ? 27.844 6.187 -17.504 1.00 89.00 228 PHE A C 1
ATOM 1739 O O . PHE A 1 228 ? 27.998 4.992 -17.755 1.00 89.00 228 PHE A O 1
ATOM 1746 N N . LYS A 1 229 ? 28.906 6.996 -17.347 1.00 84.12 229 LYS A N 1
ATOM 1747 C CA . LYS A 1 229 ? 30.324 6.673 -17.644 1.00 84.12 229 LYS A CA 1
ATOM 1748 C C . LYS A 1 229 ? 30.830 5.393 -16.967 1.00 84.12 229 LYS A C 1
ATOM 1750 O O . LYS A 1 229 ? 31.669 4.675 -17.503 1.00 84.12 229 LYS A O 1
ATOM 1755 N N . ARG A 1 230 ? 30.304 5.077 -15.779 1.00 80.62 230 ARG A N 1
ATOM 1756 C CA . ARG A 1 230 ? 30.624 3.836 -15.049 1.00 80.62 230 ARG A CA 1
ATOM 1757 C C . ARG A 1 230 ? 3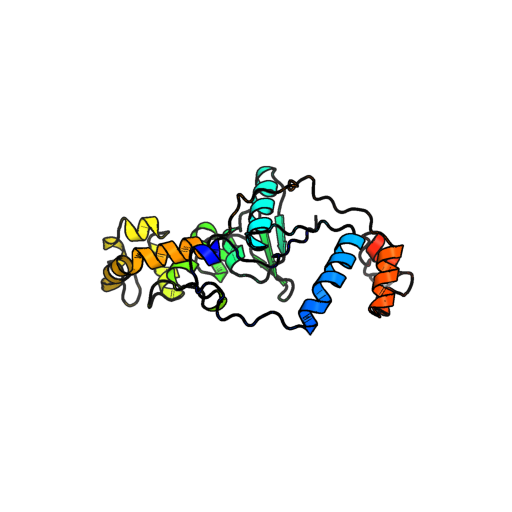0.050 2.580 -15.703 1.00 80.62 230 ARG A C 1
ATOM 1759 O O . ARG A 1 230 ? 30.583 1.500 -15.464 1.00 80.62 230 ARG A O 1
ATOM 1766 N N . TRP A 1 231 ? 28.976 2.713 -16.470 1.00 74.31 231 TRP A N 1
ATOM 1767 C CA . TRP A 1 231 ? 28.255 1.617 -17.109 1.00 74.31 231 TRP A CA 1
ATOM 1768 C C . TRP A 1 231 ? 28.631 1.460 -18.582 1.00 74.31 231 TRP A C 1
ATOM 1770 O O . TRP A 1 231 ? 28.539 0.355 -19.092 1.00 74.31 231 TRP A O 1
ATOM 1780 N N . THR A 1 232 ? 29.166 2.497 -19.235 1.00 73.25 232 THR A N 1
ATOM 1781 C CA . THR A 1 232 ? 29.685 2.429 -20.615 1.00 73.25 232 THR A CA 1
ATOM 1782 C C . THR A 1 232 ? 31.047 1.731 -20.737 1.00 73.25 232 THR A C 1
ATOM 1784 O O . THR A 1 232 ? 31.435 1.323 -21.832 1.00 73.25 232 THR A O 1
ATOM 1787 N N . ALA A 1 233 ? 31.770 1.526 -19.630 1.00 64.62 233 ALA A N 1
ATOM 1788 C CA . ALA A 1 233 ? 32.976 0.700 -19.607 1.00 64.62 233 ALA A CA 1
ATOM 1789 C C . ALA A 1 233 ? 32.610 -0.770 -19.910 1.00 64.62 233 ALA A C 1
ATOM 1791 O O . ALA A 1 233 ? 31.970 -1.437 -19.094 1.00 64.62 233 ALA A O 1
ATOM 1792 N N . GLY A 1 234 ? 33.035 -1.282 -21.073 1.00 53.69 234 GLY A N 1
ATOM 1793 C CA . GLY A 1 234 ? 32.514 -2.488 -21.750 1.00 53.69 234 GLY A CA 1
ATOM 1794 C C . GLY A 1 234 ? 32.425 -3.815 -20.971 1.00 53.69 234 GLY A C 1
ATOM 1795 O O . GLY A 1 234 ? 31.839 -4.768 -21.477 1.00 53.69 234 GLY A O 1
ATOM 1796 N N . ARG A 1 235 ? 32.937 -3.901 -19.735 1.00 54.56 235 ARG A N 1
ATOM 1797 C CA . ARG A 1 235 ? 32.745 -5.057 -18.837 1.00 54.56 235 ARG A CA 1
ATOM 1798 C C . ARG A 1 235 ? 31.413 -5.043 -18.074 1.00 54.56 235 ARG A C 1
ATOM 1800 O O . ARG A 1 235 ? 30.915 -6.113 -17.743 1.00 54.56 235 ARG A O 1
ATOM 1807 N N . ARG A 1 236 ? 30.820 -3.873 -17.802 1.00 57.41 236 ARG A N 1
ATOM 1808 C CA . ARG A 1 236 ? 29.604 -3.769 -16.967 1.00 57.41 236 ARG A CA 1
ATOM 1809 C C . ARG A 1 236 ? 28.300 -3.885 -17.739 1.00 57.41 236 ARG A C 1
ATOM 1811 O O . ARG A 1 236 ? 27.389 -4.512 -17.216 1.00 57.41 236 ARG A O 1
ATOM 1818 N N . VAL A 1 237 ? 28.233 -3.400 -18.983 1.00 55.12 237 VAL A N 1
ATOM 1819 C CA . VAL A 1 237 ? 27.070 -3.665 -19.853 1.00 55.12 237 VAL A CA 1
ATOM 1820 C C . VAL A 1 237 ? 26.864 -5.165 -20.009 1.00 55.12 237 VAL A C 1
ATOM 1822 O O . VAL A 1 237 ? 25.750 -5.633 -19.846 1.00 55.12 237 VAL A O 1
ATOM 1825 N N . ARG A 1 238 ? 27.943 -5.941 -20.192 1.00 53.16 238 ARG A N 1
ATOM 1826 C CA . ARG A 1 238 ? 27.863 -7.408 -20.239 1.00 53.16 238 ARG A CA 1
ATOM 1827 C C . ARG A 1 238 ? 27.456 -8.044 -18.905 1.00 53.16 238 ARG A C 1
ATOM 1829 O O . ARG A 1 238 ? 26.768 -9.049 -18.934 1.00 53.16 238 ARG A O 1
ATOM 1836 N N . GLN A 1 239 ? 27.833 -7.490 -17.748 1.00 58.19 239 GLN A N 1
ATOM 1837 C CA . GLN A 1 239 ? 27.392 -8.006 -16.436 1.00 58.19 239 GLN A CA 1
ATOM 1838 C C . GLN A 1 239 ? 25.905 -7.749 -16.170 1.00 58.19 239 GLN A C 1
ATOM 1840 O O . GLN A 1 239 ? 25.205 -8.660 -15.744 1.00 58.19 239 GLN A O 1
ATOM 1845 N N . VAL A 1 240 ? 25.418 -6.540 -16.471 1.00 57.62 240 VAL A N 1
ATOM 1846 C CA . VAL A 1 240 ? 23.979 -6.226 -16.442 1.00 57.62 240 VAL A CA 1
ATOM 1847 C C . VAL A 1 240 ? 23.237 -7.101 -17.445 1.00 57.62 240 VAL A C 1
ATOM 1849 O O . VAL A 1 240 ? 22.217 -7.684 -17.103 1.00 57.62 240 VAL A O 1
ATOM 1852 N N . ALA A 1 241 ? 23.807 -7.266 -18.642 1.00 50.47 241 ALA A N 1
ATOM 1853 C CA . ALA A 1 241 ? 23.231 -8.062 -19.715 1.00 50.47 241 ALA A CA 1
ATOM 1854 C C . ALA A 1 241 ? 23.249 -9.581 -19.483 1.00 50.47 241 ALA A C 1
ATOM 1856 O O . ALA A 1 241 ? 22.601 -10.310 -20.213 1.00 50.47 241 ALA A O 1
ATOM 1857 N N . THR A 1 242 ? 23.995 -10.085 -18.499 1.00 48.69 242 THR A N 1
ATOM 1858 C CA . THR A 1 242 ? 24.098 -11.533 -18.227 1.00 48.69 242 THR A CA 1
ATOM 1859 C C . THR A 1 242 ? 23.532 -11.925 -16.867 1.00 48.69 242 THR A C 1
ATOM 1861 O O . THR A 1 242 ? 23.653 -13.082 -16.472 1.00 48.69 242 THR A O 1
ATOM 1864 N N . GLY A 1 243 ? 22.959 -10.977 -16.112 1.00 48.03 243 GLY A N 1
ATOM 1865 C CA . GLY A 1 243 ? 22.405 -11.227 -14.777 1.00 48.03 243 GLY A CA 1
ATOM 1866 C C . GLY A 1 243 ? 23.431 -11.663 -13.718 1.00 48.03 243 GLY A C 1
ATOM 1867 O O . GLY A 1 243 ? 23.054 -11.971 -12.589 1.00 48.03 243 GLY A O 1
ATOM 1868 N N . LYS A 1 244 ? 24.734 -11.695 -14.037 1.00 40.31 244 LYS A N 1
ATOM 1869 C CA . LYS A 1 244 ? 25.783 -12.107 -13.098 1.00 40.31 244 LYS A CA 1
ATOM 1870 C C . LYS A 1 244 ? 26.205 -10.928 -12.226 1.00 40.31 244 LYS A C 1
ATOM 1872 O O . LYS A 1 244 ? 27.048 -10.109 -12.605 1.00 40.31 244 LYS A O 1
ATOM 1877 N N . GLY A 1 245 ? 25.613 -10.872 -11.034 1.00 39.59 245 GLY A N 1
ATOM 1878 C CA . GLY A 1 245 ? 26.089 -10.054 -9.925 1.00 39.59 245 GLY A CA 1
ATOM 1879 C C . GLY A 1 245 ? 27.555 -10.356 -9.603 1.00 39.59 245 GLY A C 1
ATOM 1880 O O . GLY A 1 245 ? 28.059 -11.453 -9.830 1.00 39.59 245 GLY A O 1
ATOM 1881 N N . ARG A 1 246 ? 28.259 -9.337 -9.115 1.00 36.84 246 ARG A N 1
ATOM 1882 C CA . ARG A 1 246 ? 29.669 -9.395 -8.721 1.00 36.84 246 ARG A CA 1
ATOM 1883 C C . ARG A 1 246 ? 29.884 -10.560 -7.740 1.00 36.84 246 ARG A C 1
ATOM 1885 O O . ARG A 1 246 ? 29.403 -10.484 -6.615 1.00 36.84 246 ARG A O 1
ATOM 1892 N N . GLU A 1 247 ? 30.656 -11.577 -8.120 1.00 33.97 247 GLU A N 1
ATOM 1893 C CA . GLU A 1 247 ? 31.347 -12.400 -7.126 1.00 33.97 247 GLU A CA 1
ATOM 1894 C C . GLU A 1 247 ? 32.256 -11.452 -6.343 1.00 33.97 247 GLU A C 1
ATOM 1896 O O . GLU A 1 247 ? 33.203 -10.858 -6.874 1.00 33.97 247 GLU A O 1
ATOM 1901 N N . THR A 1 248 ? 31.921 -11.225 -5.078 1.00 34.81 248 THR A N 1
ATOM 1902 C CA . THR A 1 248 ? 32.857 -10.645 -4.128 1.00 34.81 248 THR A CA 1
ATOM 1903 C C . THR A 1 248 ? 33.990 -11.646 -3.986 1.00 34.81 248 THR A C 1
ATOM 1905 O O . THR A 1 248 ? 33.845 -12.653 -3.300 1.00 34.81 248 THR A O 1
ATOM 1908 N N . GLY A 1 249 ? 35.101 -11.389 -4.678 1.00 32.22 249 GLY A N 1
ATOM 1909 C CA . GLY A 1 249 ? 36.343 -12.122 -4.491 1.00 32.22 249 GLY A CA 1
ATOM 1910 C C . GLY A 1 249 ? 36.768 -12.015 -3.033 1.00 32.22 249 GLY A C 1
ATOM 1911 O O . GLY A 1 249 ? 37.384 -11.028 -2.629 1.00 32.22 249 GLY A O 1
ATOM 1912 N N . GLY A 1 250 ? 36.405 -13.024 -2.243 1.00 30.00 250 GLY A N 1
ATOM 1913 C CA . GLY A 1 250 ? 37.005 -13.274 -0.951 1.00 30.00 250 GLY A CA 1
ATOM 1914 C C . GLY A 1 250 ? 38.487 -13.488 -1.198 1.00 30.00 250 GLY A C 1
ATOM 1915 O O . GLY A 1 250 ? 38.885 -14.463 -1.832 1.00 30.00 250 GLY A O 1
ATOM 1916 N N . LYS A 1 251 ? 39.311 -12.544 -0.739 1.00 32.12 251 LYS A N 1
ATOM 1917 C CA . LYS A 1 251 ? 40.735 -12.801 -0.563 1.00 32.12 251 LYS A CA 1
ATOM 1918 C C . LYS A 1 251 ? 40.838 -13.985 0.392 1.00 32.12 251 LYS A C 1
ATOM 1920 O O . LYS A 1 251 ? 40.646 -13.829 1.593 1.00 32.12 251 LYS A O 1
ATOM 1925 N N . THR A 1 252 ? 41.137 -15.158 -0.147 1.00 33.78 252 THR A N 1
ATOM 1926 C CA . THR A 1 252 ? 41.743 -16.247 0.606 1.00 33.78 252 THR A CA 1
ATOM 1927 C C . THR A 1 252 ? 43.029 -15.701 1.217 1.00 33.78 252 THR A C 1
ATOM 1929 O O . THR A 1 252 ? 44.027 -15.514 0.519 1.00 33.78 252 THR A O 1
ATOM 1932 N N . ALA A 1 253 ? 42.983 -15.375 2.507 1.00 34.38 253 ALA A N 1
ATOM 1933 C CA . ALA A 1 253 ? 44.181 -15.206 3.307 1.00 34.38 253 ALA A CA 1
ATOM 1934 C C . ALA A 1 253 ? 44.853 -16.581 3.383 1.00 34.38 253 ALA A C 1
ATOM 1936 O O . ALA A 1 253 ? 44.319 -17.521 3.970 1.00 34.38 253 ALA A O 1
ATOM 1937 N N . GLY A 1 254 ? 45.979 -16.711 2.688 1.00 30.80 254 GLY A N 1
ATOM 1938 C CA . GLY A 1 254 ? 46.813 -17.897 2.741 1.00 30.80 254 GLY A CA 1
ATOM 1939 C C . GLY A 1 254 ? 47.446 -18.064 4.121 1.00 30.80 254 GLY A C 1
ATOM 1940 O O . GLY A 1 254 ? 47.956 -17.106 4.692 1.00 30.80 254 GLY A O 1
ATOM 1941 N N . ASN A 1 255 ? 47.398 -19.304 4.605 1.00 34.12 255 ASN A N 1
ATOM 1942 C CA . ASN A 1 255 ? 48.422 -20.007 5.378 1.00 34.12 255 ASN A CA 1
ATOM 1943 C C . ASN A 1 255 ? 49.464 -19.161 6.137 1.00 34.12 255 ASN A C 1
ATOM 1945 O O . ASN A 1 255 ? 50.433 -18.677 5.553 1.00 34.12 255 ASN A O 1
ATOM 1949 N N . GLY A 1 256 ? 49.364 -19.186 7.467 1.00 28.72 256 GLY A N 1
ATOM 1950 C CA . GLY A 1 256 ? 50.492 -19.032 8.384 1.00 28.72 256 GLY A CA 1
ATOM 1951 C C . GLY A 1 256 ? 50.490 -20.200 9.370 1.00 28.72 256 GLY A C 1
ATOM 1952 O O . GLY A 1 256 ? 49.571 -20.321 10.171 1.00 28.72 256 GLY A O 1
ATOM 1953 N N . ARG A 1 257 ? 51.486 -21.085 9.252 1.00 35.72 257 ARG A N 1
ATOM 1954 C CA . ARG A 1 257 ? 51.775 -22.180 10.189 1.00 35.72 257 ARG A CA 1
ATOM 1955 C C . ARG A 1 257 ? 52.299 -21.605 11.509 1.00 35.72 257 ARG A C 1
ATOM 1957 O O . ARG A 1 257 ? 53.248 -20.826 11.455 1.00 35.72 257 ARG A O 1
ATOM 1964 N N . TYR A 1 258 ? 51.707 -22.006 12.628 1.00 40.38 258 TYR A N 1
ATOM 1965 C CA . TYR A 1 258 ? 52.274 -22.762 13.762 1.00 40.38 258 TYR A CA 1
ATOM 1966 C C . TYR A 1 258 ? 51.301 -22.675 14.937 1.00 40.38 258 TYR A C 1
ATOM 1968 O O . TYR A 1 258 ? 50.823 -21.555 15.217 1.00 40.38 258 TYR A O 1
#

pLDDT: mean 87.39, std 16.51, range [28.72, 98.44]

InterPro domains:
  IPR002421 5'-3' exonuclease [SM00475] (1-212)
  IPR008918 Helix-hairpin-helix motif, class 2 [SM00279] (117-152)
  IPR020045 DNA polymerase I-like, H3TH domain [PF01367] (115-214)
  IPR020045 DNA polymerase I-like, H3TH domain [cd09898] (117-196)
  IPR020046 5'-3' exonuclease, alpha-helical arch, N-terminal [PF02739] (9-114)
  IPR029060 PIN-like domain superfamily [SSF88723] (8-114)
  IPR036279 5'-3' exonuclease, C-terminal domain superfamily [SSF47807] (115-232)
  IPR038969 Flap endonuclease [PTHR42646] (9-219)

Foldseek 3Di:
DDAEEFEDDDAAVLCVLPVCFLVPPDPDDPVRVVVVVLVVLLCVLLLAHYDYDPRAGSLLVLLQQCVLCVVVVAAAEAEDPDPLNLLSADPRYWYADPVVRDIDHQVNNCVVQVAGSPCSLQLCLQAPDPNGVLPHQPPCHSVNSNQCCVQQNGPVRCLVCVVCQCVTPDPCSVPVSVSCVVCVVSSVSSSVSSDRHNPDDDPDHSVRRDRDQRNLVSNLVSCVVVVVVVCVPVVNSVCSRVVPDDPPPDPPPDDDDD

Sequence (258 aa):
MLRWCLTPKGKTFRDELFEHYKSHRPPMPDDLRAQIEPLHAMVKAMGLPLLAVSGVEADDVIGTLAREAEKVGRPVLISTGDKDMAQLVTPNITLINTMTNTILGPDEVVNKYGVPPELIIDFLALMGDSSDNIPGVPGVGEKTAQALLQGLGGLDTLYAEPEKIAGLTFRGAKTMAGKLAQNKDVAYLSYKLATIKTDVELELTCEQLEVQQPIADELLGLFKKYEFKRWTAGRRVRQVATGKGRETGGKTAGNGRY

Secondary structure (DSSP, 8-state):
---EE---SS--HHHHH-TTTTTTSPPPPHHHHHHHHHHHHHHHHTT--EE--TTS-HHHHHHHHHHHHHHTT--EEEE---SGGGGG--SSEEEEETTTTEEE-HHHHHHHHSS-GGGHHHHHHHH-BTTTTB---TT--HHHHHHHHHHH-SHHHHHH-GGGGGGSSSTTHHHHHHHHHHTHHHHHHHHHHHPPPS----SS-TTT-PPPPP-HHHHHHHHHHTT-HHHHSHHHHHHHHTT---------------

Organism: NCBI:txid59207

Radius of gyration: 23.06 Å; chains: 1; bounding box: 74×42×56 Å